Protein AF-A0A542FRB3-F1 (afdb_monomer_lite)

Secondary structure (DSSP, 8-state):
--HHHHHHHHHHHHHHTT--SS-HHHHHHHHHTSHHHHHHHHHHHHHHHHHHHHHHHHHHHHHHHHHHHHHHHHHHHHHHHHHHHHHHHHHHHHHHHHHHHHHHHT--HHHHHHHTT--SHHHHHHTSTTHHHHHHHHHHHTTTS---HHHHHHHHHHHHHHHHHHHHHT-HHHHTS-HHHHHHHHHHHHHHHHHHHHHHHHHHHHHHHH--S-SSPP---TTTS----TTTHHHHHHHHHHHHHHHHHHHHHHHHHHHHH-TT-

pLDDT: mean 80.59, std 11.78, range [43.56, 95.0]

Radius of gyration: 45.67 Å; chains: 1; bounding box: 93×35×141 Å

Foldseek 3Di:
DPPPVVVLVVVVVCQVVVVDPQHPVNVVVCVCPPPVVVVVVVVVVVVVVVVVVVVVVVVVVVVVVVVVVVVVVVVVVVVLVLLVLLLVLLLLLLVLLQQLLVQLVPDDLVLLLVLLPDDDDVSLQVSQRSRVSNVVSCVSSVVSDPDDCQSVVLSVVSSLQSVLLSVCLPPPVLVPDDPVSSSVLSSQLSCVPSVLSSVQSNVLSVQSNVRSSDDDRDHDPPVSDPPDDSVCSNVVSVVSSVVSVVVVVVVVVVVVVVCVVCVPD

Structure (mmCIF, N/CA/C/O backbone):
data_AF-A0A542FRB3-F1
#
_entry.id   AF-A0A542FRB3-F1
#
loop_
_atom_site.group_PDB
_atom_site.id
_atom_site.type_symbol
_atom_site.label_atom_id
_atom_site.label_alt_id
_atom_site.label_comp_id
_atom_site.label_asym_id
_atom_site.label_entity_id
_atom_site.label_seq_id
_atom_site.pdbx_PDB_ins_code
_atom_site.Cartn_x
_atom_site.Cartn_y
_atom_site.Cartn_z
_atom_site.occupancy
_atom_site.B_iso_or_equiv
_atom_site.auth_seq_id
_atom_site.auth_comp_id
_atom_site.auth_asym_id
_atom_site.auth_atom_id
_atom_site.pdbx_PDB_model_num
ATOM 1 N N . MET A 1 1 ? -65.951 0.434 59.935 1.00 43.56 1 MET A N 1
ATOM 2 C CA . MET A 1 1 ? -64.590 0.698 60.467 1.00 43.56 1 MET A CA 1
ATOM 3 C C . MET A 1 1 ? -64.540 1.802 61.538 1.00 43.56 1 MET A C 1
ATOM 5 O O . MET A 1 1 ? -63.457 2.126 61.999 1.00 43.56 1 MET A O 1
ATOM 9 N N . THR A 1 2 ? -65.677 2.333 62.007 1.00 47.94 2 THR A N 1
ATOM 10 C CA . THR A 1 2 ? -65.749 3.427 62.998 1.00 47.94 2 THR A CA 1
ATOM 11 C C . THR A 1 2 ? -65.923 2.974 64.455 1.00 47.94 2 THR A C 1
ATOM 13 O O . THR A 1 2 ? -65.640 3.758 65.349 1.00 47.94 2 THR A O 1
ATOM 16 N N . SER A 1 3 ? -66.319 1.721 64.732 1.00 52.81 3 SER A N 1
ATOM 17 C CA . SER A 1 3 ? -66.671 1.301 66.106 1.00 52.81 3 SER A CA 1
ATOM 18 C C . SER A 1 3 ? -65.491 0.904 67.008 1.00 52.81 3 SER A C 1
ATOM 20 O O . SER A 1 3 ? -65.669 0.752 68.215 1.00 52.81 3 SER A O 1
ATOM 22 N N . ARG A 1 4 ? -64.282 0.729 66.456 1.00 50.41 4 ARG A N 1
ATOM 23 C CA . ARG A 1 4 ? -63.099 0.292 67.228 1.00 50.41 4 ARG A CA 1
ATOM 24 C C . ARG A 1 4 ? -62.341 1.452 67.876 1.00 50.41 4 ARG A C 1
ATOM 26 O O . ARG A 1 4 ? -61.842 1.309 68.984 1.00 50.41 4 ARG A O 1
ATOM 33 N N . TRP A 1 5 ? -62.348 2.622 67.237 1.00 46.50 5 TRP A N 1
ATOM 34 C CA . TRP A 1 5 ? -61.781 3.848 67.803 1.00 46.50 5 TRP A CA 1
ATOM 35 C C . TRP A 1 5 ? -62.610 4.374 68.979 1.00 46.50 5 TRP A C 1
ATOM 37 O O . TRP A 1 5 ? -62.047 4.863 69.951 1.00 46.50 5 TRP A O 1
ATOM 47 N N . THR A 1 6 ? -63.932 4.195 68.949 1.00 53.16 6 THR A N 1
ATOM 48 C CA . THR A 1 6 ? -64.829 4.598 70.042 1.00 53.16 6 THR A CA 1
ATOM 49 C C . THR A 1 6 ? -64.578 3.846 71.348 1.00 53.16 6 THR A C 1
ATOM 51 O O . THR A 1 6 ? -64.714 4.452 72.402 1.00 53.16 6 THR A O 1
ATOM 54 N N . CYS A 1 7 ? -64.162 2.574 71.298 1.00 51.22 7 CYS A N 1
ATOM 55 C CA . CYS A 1 7 ? -63.894 1.792 72.510 1.00 51.22 7 CYS A CA 1
ATOM 56 C C . CYS A 1 7 ? -62.574 2.224 73.176 1.00 51.22 7 CYS A C 1
ATOM 58 O O . CYS A 1 7 ? -62.538 2.492 74.369 1.00 51.22 7 CYS A O 1
ATOM 60 N N . ALA A 1 8 ? -61.505 2.411 72.390 1.00 51.59 8 ALA A N 1
ATOM 61 C CA . ALA A 1 8 ? -60.226 2.902 72.912 1.00 51.59 8 ALA A CA 1
ATOM 62 C C . ALA A 1 8 ? -60.328 4.339 73.465 1.00 51.59 8 ALA A C 1
ATOM 64 O O . ALA A 1 8 ? -59.748 4.644 74.506 1.00 51.59 8 ALA A O 1
ATOM 65 N N . PHE A 1 9 ? -61.110 5.215 72.819 1.00 54.72 9 PHE A N 1
ATOM 66 C CA . PHE A 1 9 ? -61.355 6.569 73.326 1.00 54.72 9 PHE A CA 1
ATOM 67 C C . PHE A 1 9 ? -62.246 6.592 74.575 1.00 54.72 9 PHE A C 1
ATOM 69 O O . PHE A 1 9 ? -62.003 7.426 75.443 1.00 54.72 9 PHE A O 1
ATOM 76 N N . SER A 1 10 ? -63.226 5.687 74.719 1.00 58.50 10 SER A N 1
ATOM 77 C CA . SER A 1 10 ? -64.042 5.630 75.941 1.00 58.50 10 SER A CA 1
ATOM 78 C C . SER A 1 10 ? -63.240 5.163 77.152 1.00 58.50 10 SER A C 1
ATOM 80 O O . SER A 1 10 ? -63.426 5.699 78.238 1.00 58.50 10 SER A O 1
ATOM 82 N N . THR A 1 11 ? -62.309 4.222 76.975 1.00 54.81 11 THR A N 1
ATOM 83 C CA . THR A 1 11 ? -61.460 3.738 78.074 1.00 54.81 11 THR A CA 1
ATOM 84 C C . THR A 1 11 ? -60.433 4.791 78.498 1.00 54.81 11 THR A C 1
ATOM 86 O O . THR A 1 11 ? -60.233 5.005 79.686 1.00 54.81 11 THR A O 1
ATOM 89 N N . VAL A 1 12 ? -59.838 5.530 77.552 1.00 54.25 12 VAL A N 1
ATOM 90 C CA . VAL A 1 12 ? -58.943 6.659 77.875 1.00 54.25 12 VAL A CA 1
ATOM 91 C C . VAL A 1 12 ? -59.713 7.818 78.526 1.00 54.25 12 VAL A C 1
ATOM 93 O O . VAL A 1 12 ? -59.219 8.413 79.482 1.00 54.25 12 VAL A O 1
ATOM 96 N N . ALA A 1 13 ? -60.936 8.112 78.070 1.00 57.19 13 ALA A N 1
ATOM 97 C CA . ALA A 1 13 ? -61.790 9.132 78.680 1.00 57.19 13 ALA A CA 1
ATOM 98 C C . ALA A 1 13 ? -62.220 8.768 80.115 1.00 57.19 13 ALA A C 1
ATOM 100 O O . ALA A 1 13 ? -62.195 9.644 80.975 1.00 57.19 13 ALA A O 1
ATOM 101 N N . ALA A 1 14 ? -62.532 7.493 80.385 1.00 53.59 14 ALA A N 1
ATOM 102 C CA . ALA A 1 14 ? -62.897 6.987 81.715 1.00 53.59 14 ALA A CA 1
ATOM 103 C C . ALA A 1 14 ? -61.725 6.997 82.721 1.00 53.59 14 ALA A C 1
ATOM 105 O O . ALA A 1 14 ? -61.914 7.185 83.923 1.00 53.59 14 ALA A O 1
ATOM 106 N N . VAL A 1 15 ? -60.489 6.837 82.235 1.00 51.88 15 VAL A N 1
ATOM 107 C CA . VAL A 1 15 ? -59.288 6.932 83.080 1.00 51.88 15 VAL A CA 1
ATOM 108 C C . VAL A 1 15 ? -58.923 8.392 83.383 1.00 51.88 15 VAL A C 1
ATOM 110 O O . VAL A 1 15 ? -58.488 8.698 84.491 1.00 51.88 15 VAL A O 1
ATOM 113 N N . ILE A 1 16 ? -59.138 9.318 82.439 1.00 56.47 16 ILE A N 1
ATOM 114 C CA . ILE A 1 16 ? -58.922 10.762 82.655 1.00 56.47 16 ILE A CA 1
ATOM 115 C C . ILE A 1 16 ? -60.010 11.364 83.566 1.00 56.47 16 ILE A C 1
ATOM 117 O O . ILE A 1 16 ? -59.714 12.289 84.323 1.00 56.47 16 ILE A O 1
ATOM 121 N N . SER A 1 17 ? -61.243 10.836 83.542 1.00 59.34 17 SER A N 1
ATOM 122 C CA . SER A 1 17 ? -62.341 11.257 84.431 1.00 59.34 17 SER A CA 1
ATOM 123 C C . SER A 1 17 ? -62.220 10.737 85.872 1.00 59.34 17 SER A C 1
ATOM 125 O O . SER A 1 17 ? -62.965 11.194 86.737 1.00 59.34 17 SER A O 1
ATOM 127 N N . GLY A 1 18 ? -61.274 9.831 86.158 1.00 54.25 18 GLY A N 1
ATOM 128 C CA . GLY A 1 18 ? -61.023 9.303 87.505 1.00 54.25 18 GLY A CA 1
ATOM 129 C C . GLY A 1 18 ? -62.052 8.278 87.998 1.00 54.25 18 GLY A C 1
ATOM 130 O O . GLY A 1 18 ? -62.086 7.984 89.191 1.00 54.25 18 GLY A O 1
ATOM 131 N N . GLU A 1 19 ? -62.882 7.723 87.110 1.00 57.28 19 GLU A N 1
ATOM 132 C CA . GLU A 1 19 ? -63.933 6.749 87.459 1.00 57.28 19 GLU A CA 1
ATOM 133 C C . GLU A 1 19 ? -63.404 5.321 87.674 1.00 57.28 19 GLU A C 1
ATOM 135 O O . GLU A 1 19 ? -64.118 4.460 88.188 1.00 57.28 19 GLU A O 1
ATOM 140 N N . THR A 1 20 ? -62.138 5.061 87.341 1.00 55.00 20 THR A N 1
ATOM 141 C CA . THR A 1 20 ? -61.480 3.761 87.534 1.00 55.00 20 THR A CA 1
ATOM 142 C C . THR A 1 20 ? -60.098 3.931 88.160 1.00 55.00 20 THR A C 1
ATOM 144 O O . THR A 1 20 ? -59.331 4.792 87.740 1.00 55.00 20 THR A O 1
ATOM 147 N N . SER A 1 21 ? -59.734 3.070 89.118 1.00 55.22 21 SER A N 1
ATOM 148 C CA . SER A 1 21 ? -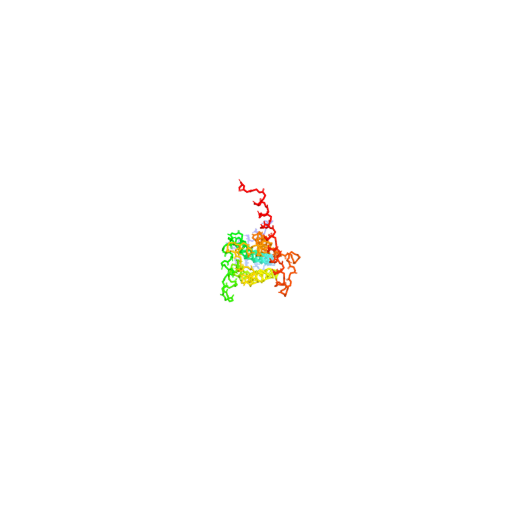58.403 3.056 89.757 1.00 55.22 21 SER A CA 1
ATOM 149 C C . SER A 1 21 ? -57.289 2.476 88.876 1.00 55.22 21 SER A C 1
ATOM 151 O O . SER A 1 21 ? -56.148 2.376 89.320 1.00 55.22 21 SER A O 1
ATOM 153 N N . GLN A 1 22 ? -57.627 2.039 87.663 1.00 57.19 22 GLN A N 1
ATOM 154 C CA . GLN A 1 22 ? -56.706 1.415 86.724 1.00 57.19 22 GLN A CA 1
ATOM 155 C C . GLN A 1 22 ? -55.930 2.515 85.997 1.00 57.19 22 GLN A C 1
ATOM 157 O O . GLN A 1 22 ? -56.517 3.428 85.410 1.00 57.19 22 GLN A O 1
ATOM 162 N N . SER A 1 23 ? -54.602 2.474 86.079 1.00 68.94 23 SER A N 1
ATOM 163 C CA . SER A 1 23 ? -53.772 3.515 85.474 1.00 68.94 23 SER A CA 1
ATOM 164 C C . SER A 1 23 ? -53.889 3.463 83.945 1.00 68.94 23 SER A C 1
ATOM 166 O O . SER A 1 23 ? -54.018 2.392 83.354 1.00 68.94 23 SER A O 1
ATOM 168 N N . TRP A 1 24 ? -53.814 4.607 83.259 1.00 57.72 24 TRP A N 1
ATOM 169 C CA . TRP A 1 24 ? -53.891 4.639 81.787 1.00 57.72 24 TRP A CA 1
ATOM 170 C C . TRP A 1 24 ? -52.778 3.804 81.137 1.00 57.72 24 TRP A C 1
ATOM 172 O O . TRP A 1 24 ? -52.949 3.310 80.029 1.00 57.72 24 TRP A O 1
ATOM 182 N N . LEU A 1 25 ? -51.663 3.605 81.849 1.00 59.84 25 LEU A N 1
ATOM 183 C CA . LEU A 1 25 ? -50.581 2.702 81.469 1.00 59.84 25 LEU A CA 1
ATOM 184 C C . LEU A 1 25 ? -51.007 1.227 81.498 1.00 59.84 25 LEU A C 1
ATOM 186 O O . LEU A 1 25 ? -50.625 0.492 80.596 1.00 59.84 25 LEU A O 1
ATOM 190 N N . GLU A 1 26 ? -51.815 0.796 82.470 1.00 65.00 26 GLU A N 1
ATOM 191 C CA . GLU A 1 26 ? -52.354 -0.573 82.534 1.00 65.00 26 GLU A CA 1
ATOM 192 C C . GLU A 1 26 ? -53.386 -0.829 81.433 1.00 65.00 26 GLU A C 1
ATOM 194 O O . GLU A 1 26 ? -53.308 -1.856 80.766 1.00 65.00 26 GLU A O 1
ATOM 199 N N . ALA A 1 27 ? -54.289 0.121 81.166 1.00 62.44 27 ALA A N 1
ATOM 200 C CA . ALA A 1 27 ? -55.269 -0.004 80.081 1.00 62.44 27 ALA A CA 1
ATOM 201 C C . ALA A 1 27 ? -54.601 -0.015 78.689 1.00 62.44 27 ALA A C 1
ATOM 203 O O . ALA A 1 27 ? -55.013 -0.743 77.783 1.00 62.44 27 ALA A O 1
ATOM 204 N N . LEU A 1 28 ? -53.534 0.773 78.515 1.00 58.69 28 LEU A N 1
ATOM 205 C CA . LEU A 1 28 ? -52.744 0.801 77.283 1.00 58.69 28 LEU A CA 1
ATOM 206 C C . LEU A 1 28 ? -51.880 -0.465 77.153 1.00 58.69 28 LEU A C 1
ATOM 208 O O . LEU A 1 28 ? -51.751 -0.996 76.051 1.00 58.69 28 LEU A O 1
ATOM 212 N N . ALA A 1 29 ? -51.365 -1.004 78.263 1.00 60.69 29 ALA A N 1
ATOM 213 C CA . ALA A 1 29 ? -50.671 -2.289 78.295 1.00 60.69 29 ALA A CA 1
ATOM 214 C C . ALA A 1 29 ? -51.604 -3.469 77.966 1.00 60.69 29 ALA A C 1
ATOM 216 O O . ALA A 1 29 ? -51.232 -4.301 77.142 1.00 60.69 29 ALA A O 1
ATOM 217 N N . GLU A 1 30 ? -52.822 -3.525 78.519 1.00 64.19 30 GLU A N 1
ATOM 218 C CA . GLU A 1 30 ? -53.835 -4.544 78.185 1.00 64.19 30 GLU A CA 1
ATOM 219 C C . GLU A 1 30 ? -54.231 -4.493 76.707 1.00 64.19 30 GLU A C 1
ATOM 221 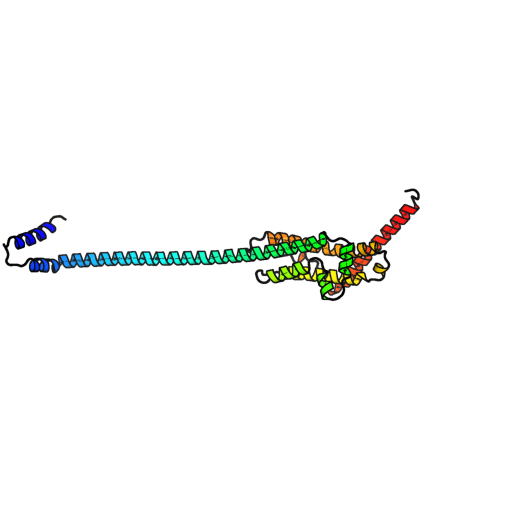O O . GLU A 1 30 ? -54.356 -5.530 76.055 1.00 64.19 30 GLU A O 1
ATOM 226 N N . TYR A 1 31 ? -54.373 -3.291 76.146 1.00 59.00 31 TYR A N 1
ATOM 227 C CA . TYR A 1 31 ? -54.697 -3.129 74.733 1.00 59.00 31 TYR A CA 1
ATOM 228 C C . TYR A 1 31 ? -53.542 -3.564 73.820 1.00 59.00 31 TYR A C 1
ATOM 230 O O . TYR A 1 31 ? -53.772 -4.282 72.846 1.00 59.00 31 TYR A O 1
ATOM 238 N N . VAL A 1 32 ? -52.297 -3.192 74.142 1.00 60.12 32 VAL A N 1
ATOM 239 C CA . VAL A 1 32 ? -51.096 -3.589 73.379 1.00 60.12 32 VAL A CA 1
ATOM 240 C C . VAL A 1 32 ? -50.821 -5.095 73.482 1.00 60.12 32 VAL A C 1
ATOM 242 O O . VAL A 1 32 ? -50.354 -5.692 72.513 1.00 60.12 32 VAL A O 1
ATOM 245 N N . LEU A 1 33 ? -51.149 -5.721 74.615 1.00 66.25 33 LEU A N 1
ATOM 246 C CA . LEU A 1 33 ? -51.018 -7.166 74.840 1.00 66.25 33 LEU A CA 1
ATOM 247 C C . LEU A 1 33 ? -52.250 -7.969 74.392 1.00 66.25 33 LEU A C 1
ATOM 249 O O . LEU A 1 33 ? -52.252 -9.198 74.492 1.00 66.25 33 LEU A O 1
ATOM 253 N N . SER A 1 34 ? -53.291 -7.307 73.879 1.00 72.69 34 SER A N 1
ATOM 254 C CA . SER A 1 34 ? -54.491 -7.994 73.412 1.00 72.69 34 SER A CA 1
ATOM 255 C C . SER A 1 34 ? -54.190 -8.857 72.173 1.00 72.69 34 SER A C 1
ATOM 257 O O . SER A 1 34 ? -53.431 -8.439 71.289 1.00 72.69 34 SER A O 1
ATOM 259 N N . PRO A 1 35 ? -54.809 -10.046 72.041 1.00 70.00 35 PRO A N 1
ATOM 260 C CA . PRO A 1 35 ? -54.577 -10.940 70.903 1.00 70.00 35 PRO A CA 1
ATOM 261 C C . PRO A 1 35 ? -54.855 -10.274 69.547 1.00 70.00 35 PRO A C 1
ATOM 263 O O . PRO A 1 35 ? -54.191 -10.566 68.553 1.00 70.00 35 PRO A O 1
ATOM 266 N N . GLU A 1 36 ? -55.817 -9.349 69.507 1.00 74.69 36 GLU A N 1
ATOM 267 C CA . GLU A 1 36 ? -56.199 -8.616 68.299 1.00 74.69 36 GLU A CA 1
ATOM 268 C C . GLU A 1 36 ? -55.160 -7.560 67.898 1.00 74.69 36 GLU A C 1
ATOM 270 O O . GLU A 1 36 ? -54.835 -7.444 66.713 1.00 74.69 36 GLU A O 1
ATOM 275 N N . ALA A 1 37 ? -54.605 -6.816 68.863 1.00 66.25 37 ALA A N 1
ATOM 276 C CA . ALA A 1 37 ? -53.549 -5.838 68.603 1.00 66.25 37 ALA A CA 1
ATOM 277 C C . ALA A 1 37 ? -52.243 -6.523 68.182 1.00 66.25 37 ALA A C 1
ATOM 279 O O . ALA A 1 37 ? -51.615 -6.096 67.212 1.00 66.25 37 ALA A O 1
ATOM 280 N N . ILE A 1 38 ? -51.881 -7.632 68.839 1.00 74.38 38 ILE A N 1
ATOM 281 C CA . ILE A 1 38 ? -50.731 -8.466 68.461 1.00 74.38 38 ILE A CA 1
ATOM 282 C C . ILE A 1 38 ? -50.924 -9.033 67.047 1.00 74.38 38 ILE A C 1
ATOM 284 O O . ILE A 1 38 ? -50.002 -8.977 66.234 1.00 74.38 38 ILE A O 1
ATOM 288 N N . GLY A 1 39 ? -52.127 -9.517 66.717 1.00 75.94 39 GLY A N 1
ATOM 289 C CA . GLY A 1 39 ? -52.460 -10.013 65.381 1.00 75.94 39 GLY A CA 1
ATOM 290 C C . GLY A 1 39 ? -52.348 -8.938 64.296 1.00 75.94 39 GLY A C 1
ATOM 291 O O . GLY A 1 39 ? -51.734 -9.176 63.257 1.00 75.94 39 GLY A O 1
ATOM 292 N N . ALA A 1 40 ? -52.872 -7.734 64.541 1.00 72.44 40 ALA A N 1
ATOM 293 C CA . ALA A 1 40 ? -52.764 -6.610 63.607 1.00 72.44 40 ALA A CA 1
ATOM 294 C C . ALA A 1 40 ? -51.310 -6.140 63.421 1.00 72.44 40 ALA A C 1
ATOM 296 O O . ALA A 1 40 ? -50.895 -5.825 62.303 1.00 72.44 40 ALA A O 1
ATOM 297 N N . LEU A 1 41 ? -50.519 -6.127 64.496 1.00 74.94 41 LEU A N 1
ATOM 298 C CA . LEU A 1 41 ? -49.104 -5.765 64.453 1.00 74.94 41 LEU A CA 1
ATOM 299 C C . LEU A 1 41 ? -48.288 -6.811 63.681 1.00 74.94 41 LEU A C 1
ATOM 301 O O . LEU A 1 41 ? -47.508 -6.448 62.803 1.00 74.94 41 LEU A O 1
ATOM 305 N N . ALA A 1 42 ? -48.535 -8.101 63.923 1.00 76.75 42 ALA A N 1
ATOM 306 C CA . ALA A 1 42 ? -47.911 -9.195 63.185 1.00 76.75 42 ALA A CA 1
ATOM 307 C C . ALA A 1 42 ? -48.216 -9.120 61.681 1.00 76.75 42 ALA A C 1
ATOM 309 O O . ALA A 1 42 ? -47.310 -9.292 60.863 1.00 76.75 42 ALA A O 1
ATOM 310 N N . LEU A 1 43 ? -49.465 -8.808 61.318 1.00 82.81 43 LEU A N 1
ATOM 311 C CA . LEU A 1 43 ? -49.923 -8.703 59.930 1.00 82.81 43 LEU A CA 1
ATOM 312 C C . LEU A 1 43 ? -49.312 -7.488 59.215 1.00 82.81 43 LEU A C 1
ATOM 314 O O . LEU A 1 43 ? -48.844 -7.605 58.085 1.00 82.81 43 LEU A O 1
ATOM 318 N N . ASN A 1 44 ? -49.220 -6.341 59.894 1.00 78.50 44 ASN A N 1
ATOM 319 C CA . ASN A 1 44 ? -48.544 -5.155 59.360 1.00 78.50 44 ASN A CA 1
ATOM 320 C C . ASN A 1 44 ? -47.036 -5.380 59.181 1.00 78.50 44 ASN A C 1
ATOM 322 O O . ASN A 1 44 ? -46.475 -4.966 58.168 1.00 78.50 44 ASN A O 1
ATOM 326 N N . VAL A 1 45 ? -46.380 -6.072 60.118 1.00 82.81 45 VAL A N 1
ATOM 327 C CA . VAL A 1 45 ? -44.952 -6.413 60.011 1.00 82.81 45 VAL A CA 1
ATOM 328 C C . VAL A 1 45 ? -44.704 -7.396 58.865 1.00 82.81 45 VAL A C 1
ATOM 330 O O . VAL A 1 45 ? -43.761 -7.207 58.098 1.00 82.81 45 VAL A O 1
ATOM 333 N N . THR A 1 46 ? -45.561 -8.406 58.683 1.00 86.44 46 THR A N 1
ATOM 334 C CA . THR A 1 46 ? -45.440 -9.328 57.538 1.00 86.44 46 THR A CA 1
ATOM 335 C C . THR A 1 46 ? -45.723 -8.632 56.211 1.00 86.44 46 THR A C 1
ATOM 337 O O . THR A 1 46 ? -44.971 -8.834 55.260 1.00 86.44 46 THR A O 1
ATOM 340 N N . ALA A 1 47 ? -46.744 -7.775 56.137 1.00 82.00 47 ALA A N 1
ATOM 341 C CA . ALA A 1 47 ? -47.040 -6.991 54.939 1.00 82.00 47 ALA A CA 1
ATOM 342 C C . ALA A 1 47 ? -45.888 -6.035 54.581 1.00 82.00 47 ALA A C 1
ATOM 344 O O . ALA A 1 47 ? -45.469 -5.985 53.424 1.00 82.00 47 ALA A O 1
ATOM 345 N N . ALA A 1 48 ? -45.318 -5.340 55.571 1.00 84.50 48 ALA A N 1
ATOM 346 C CA . ALA A 1 48 ? -44.143 -4.490 55.386 1.00 84.50 48 ALA A CA 1
ATOM 347 C C . ALA A 1 48 ? -42.913 -5.303 54.947 1.00 84.50 48 ALA A C 1
ATOM 349 O O . ALA A 1 48 ? -42.196 -4.889 54.037 1.00 84.50 48 ALA A O 1
ATOM 350 N N . GLY A 1 49 ? -42.698 -6.486 55.533 1.00 85.62 49 GLY A N 1
ATOM 351 C CA . GLY A 1 49 ? -41.625 -7.404 55.148 1.00 85.62 49 GLY A CA 1
ATOM 352 C C . GLY A 1 49 ? -41.759 -7.915 53.711 1.00 85.62 49 GLY A C 1
ATOM 353 O O . GLY A 1 49 ? -40.778 -7.923 52.971 1.00 85.62 49 GLY A O 1
ATOM 354 N N . LEU A 1 50 ? -42.972 -8.279 53.280 1.00 90.75 50 LEU A N 1
ATOM 355 C CA . LEU A 1 50 ? -43.256 -8.698 51.903 1.00 90.75 50 LEU A CA 1
ATOM 356 C C . LEU A 1 50 ? -43.090 -7.546 50.907 1.00 90.75 50 LEU A C 1
ATOM 358 O O . LEU A 1 50 ? -42.493 -7.740 49.849 1.00 90.75 50 LEU A O 1
ATOM 362 N N . ALA A 1 51 ? -43.560 -6.345 51.252 1.00 87.06 51 ALA A N 1
ATOM 363 C CA . ALA A 1 51 ? -43.366 -5.153 50.433 1.00 87.06 51 ALA A CA 1
ATOM 364 C C . ALA A 1 51 ? -41.874 -4.817 50.282 1.00 87.06 51 ALA A C 1
ATOM 366 O O . ALA A 1 51 ? -41.407 -4.562 49.172 1.00 87.06 51 ALA A O 1
ATOM 367 N N . PHE A 1 52 ? -41.105 -4.896 51.373 1.00 89.81 52 PHE A N 1
ATOM 368 C CA . PHE A 1 52 ? -39.660 -4.688 51.346 1.00 89.81 52 PHE A CA 1
ATOM 369 C C . PHE A 1 52 ? -38.942 -5.764 50.528 1.00 89.81 52 PHE A C 1
ATOM 371 O O . PHE A 1 52 ? -38.091 -5.437 49.706 1.00 89.81 52 PHE A O 1
ATOM 378 N N . ALA A 1 53 ? -39.307 -7.040 50.684 1.00 87.75 53 ALA A N 1
ATOM 379 C CA . ALA A 1 53 ? -38.742 -8.132 49.894 1.00 87.75 53 ALA A CA 1
ATOM 380 C C . ALA A 1 53 ? -39.049 -7.975 48.393 1.00 87.75 53 ALA A C 1
ATOM 382 O O . ALA A 1 53 ? -38.165 -8.187 47.561 1.00 87.75 53 ALA A O 1
ATOM 383 N N . GLY A 1 54 ? -40.269 -7.552 48.046 1.00 89.44 54 GLY A N 1
ATOM 384 C CA . GLY A 1 54 ? -40.671 -7.242 46.674 1.00 89.44 54 GLY A CA 1
ATOM 385 C C . GLY A 1 54 ? -39.888 -6.066 46.087 1.00 89.44 54 GLY A C 1
ATOM 386 O O . GLY A 1 54 ? -39.334 -6.180 44.993 1.00 89.44 54 GLY A O 1
ATOM 387 N N . ALA A 1 55 ? -39.766 -4.966 46.836 1.00 86.44 55 ALA A N 1
ATOM 388 C CA . ALA A 1 55 ? -38.972 -3.803 46.440 1.00 86.44 55 ALA A CA 1
ATOM 389 C C . ALA A 1 55 ? -37.485 -4.161 46.275 1.00 86.44 55 ALA A C 1
ATOM 391 O O . ALA A 1 55 ? -36.871 -3.830 45.262 1.00 86.44 55 ALA A O 1
ATOM 392 N N . TRP A 1 56 ? -36.920 -4.912 47.222 1.00 90.06 56 TRP A N 1
ATOM 393 C CA . TRP A 1 56 ? -35.549 -5.410 47.161 1.00 90.06 56 TRP A CA 1
ATOM 394 C C . TRP A 1 56 ? -35.313 -6.287 45.929 1.00 90.06 56 TRP A C 1
ATOM 396 O O . TRP A 1 56 ? -34.310 -6.125 45.233 1.00 90.06 56 TRP A O 1
ATOM 406 N N . TRP A 1 57 ? -36.241 -7.197 45.623 1.00 93.00 57 TRP A N 1
ATOM 407 C CA . TRP A 1 57 ? -36.156 -8.052 44.442 1.00 93.00 57 TRP A CA 1
ATOM 408 C C . TRP A 1 57 ? -36.201 -7.247 43.138 1.00 93.00 57 TRP A C 1
ATOM 410 O O . TRP A 1 57 ? -35.381 -7.495 42.250 1.00 93.00 57 TRP A O 1
ATOM 420 N N . LEU A 1 58 ? -37.090 -6.251 43.040 1.00 90.31 58 LEU A N 1
ATOM 421 C CA . LEU A 1 58 ? -37.173 -5.347 41.888 1.00 90.31 58 LEU A CA 1
ATOM 422 C C . LEU A 1 58 ? -35.875 -4.558 41.695 1.00 90.31 58 LEU A C 1
ATOM 424 O O . LEU A 1 58 ? -35.331 -4.556 40.592 1.00 90.31 58 LEU A O 1
ATOM 428 N N . VAL A 1 59 ? -35.324 -3.975 42.765 1.00 90.12 59 VAL A N 1
ATOM 429 C CA . VAL A 1 59 ? -34.034 -3.264 42.724 1.00 90.12 59 VAL A CA 1
ATOM 430 C C . VAL A 1 59 ? -32.918 -4.198 42.258 1.00 90.12 59 VAL A C 1
ATOM 432 O O . VAL A 1 59 ? -32.136 -3.848 41.376 1.00 90.12 59 VAL A O 1
ATOM 435 N N . ARG A 1 60 ? -32.861 -5.429 42.783 1.00 89.75 60 ARG A N 1
ATOM 436 C CA . ARG A 1 60 ? -31.858 -6.418 42.361 1.00 89.75 60 ARG A CA 1
ATOM 437 C C . ARG A 1 60 ? -31.989 -6.792 40.886 1.00 89.75 60 ARG A C 1
ATOM 439 O O . ARG A 1 60 ? -30.973 -7.031 40.234 1.00 89.75 60 ARG A O 1
ATOM 446 N N . ARG A 1 61 ? -33.218 -6.889 40.375 1.00 92.25 61 ARG A N 1
ATOM 447 C CA . ARG A 1 61 ? -33.491 -7.193 38.967 1.00 92.25 61 ARG A CA 1
ATOM 448 C C . ARG A 1 61 ? -33.091 -6.028 38.064 1.00 92.25 61 ARG A C 1
ATOM 450 O O . ARG A 1 61 ? -32.415 -6.276 37.070 1.00 92.25 61 ARG A O 1
ATOM 457 N N . GLN A 1 62 ? -33.431 -4.795 38.442 1.00 90.69 62 GLN A N 1
ATOM 458 C CA . GLN A 1 62 ? -33.049 -3.594 37.699 1.00 90.69 62 GLN A CA 1
ATOM 459 C C . GLN A 1 62 ? -31.526 -3.447 37.633 1.00 90.69 62 GLN A C 1
ATOM 461 O O . GLN A 1 62 ? -30.969 -3.336 36.551 1.00 90.69 62 GLN A O 1
ATOM 466 N N . LEU A 1 63 ? -30.832 -3.610 38.765 1.00 90.31 63 LEU A N 1
ATOM 467 C CA . LEU A 1 63 ? -29.367 -3.551 38.814 1.00 90.31 63 LEU A CA 1
ATOM 468 C C . LEU A 1 63 ? -28.681 -4.608 37.935 1.00 90.31 63 LEU A C 1
ATOM 470 O O . LEU A 1 63 ? -27.586 -4.366 37.431 1.00 90.31 63 LEU A O 1
ATOM 474 N N . ARG A 1 64 ? -29.281 -5.795 37.768 1.00 92.12 64 ARG A N 1
ATOM 475 C CA . ARG A 1 64 ? -28.767 -6.810 36.831 1.00 92.12 64 ARG A CA 1
ATOM 476 C C . ARG A 1 64 ? -28.981 -6.386 35.384 1.00 92.12 64 ARG A C 1
ATOM 478 O O . ARG A 1 64 ? -28.032 -6.442 34.615 1.00 92.12 64 ARG A O 1
ATOM 485 N N . HIS A 1 65 ? -30.189 -5.936 35.054 1.00 92.62 65 HIS A N 1
ATOM 486 C CA . HIS A 1 65 ? -30.523 -5.462 33.714 1.00 92.62 65 HIS A CA 1
ATOM 487 C C . HIS A 1 65 ? -29.616 -4.302 33.281 1.00 92.62 65 HIS A C 1
ATOM 489 O O . HIS A 1 65 ? -29.024 -4.361 32.208 1.00 92.62 65 HIS A O 1
ATOM 495 N N . ASP A 1 66 ? -29.408 -3.320 34.160 1.00 89.38 66 ASP A N 1
ATOM 496 C CA . ASP A 1 66 ? -28.520 -2.186 33.902 1.00 89.38 66 ASP A CA 1
ATOM 497 C C . ASP A 1 66 ? -27.063 -2.650 33.722 1.00 89.38 66 ASP A C 1
ATOM 499 O O . ASP A 1 66 ? -26.356 -2.162 32.843 1.00 89.38 66 ASP A O 1
ATOM 503 N N . ARG A 1 67 ? -26.601 -3.637 34.507 1.00 87.69 67 ARG A N 1
ATOM 504 C CA . ARG A 1 67 ? -25.260 -4.228 34.341 1.00 87.69 67 ARG A CA 1
ATOM 505 C C . ARG A 1 67 ? -25.074 -4.911 32.995 1.00 87.69 67 ARG A C 1
ATOM 507 O O . ARG A 1 67 ? -23.981 -4.826 32.438 1.00 87.69 67 ARG A O 1
ATOM 514 N N . ASP A 1 68 ? -26.082 -5.631 32.524 1.00 90.69 68 ASP A N 1
ATOM 515 C CA . ASP A 1 68 ? -25.999 -6.354 31.259 1.00 90.69 68 ASP A CA 1
ATOM 516 C C . ASP A 1 68 ? -26.060 -5.375 30.076 1.00 90.69 68 ASP A C 1
ATOM 518 O O . ASP A 1 68 ? -25.196 -5.449 29.204 1.00 90.69 68 ASP A O 1
ATOM 522 N N . LEU A 1 69 ? -26.913 -4.343 30.140 1.00 90.50 69 LEU A N 1
ATOM 523 C CA . LEU A 1 69 ? -26.905 -3.223 29.187 1.00 90.50 69 LEU A CA 1
ATOM 524 C C . LEU A 1 69 ? -25.547 -2.507 29.135 1.00 90.50 69 LEU A C 1
ATOM 526 O O . LEU A 1 69 ? -25.019 -2.246 28.056 1.00 90.50 69 LEU A O 1
ATOM 530 N N . PHE A 1 70 ? -24.937 -2.217 30.289 1.00 87.75 70 PHE A N 1
ATOM 531 C CA . PHE A 1 70 ? -23.607 -1.600 30.333 1.00 87.75 70 PHE A CA 1
ATOM 532 C C . PHE A 1 70 ? -22.527 -2.485 29.703 1.00 87.75 70 PHE A C 1
ATOM 534 O O . PHE A 1 70 ? -21.602 -1.975 29.070 1.00 87.75 70 PHE A O 1
ATOM 541 N N . ARG A 1 71 ? -22.612 -3.810 29.877 1.00 89.44 71 ARG A N 1
ATOM 542 C CA . ARG A 1 71 ? -21.668 -4.753 29.260 1.00 89.44 71 ARG A CA 1
ATOM 543 C C . ARG A 1 71 ? -21.810 -4.766 27.746 1.00 89.44 71 ARG A C 1
ATOM 545 O O . ARG A 1 71 ? -20.787 -4.676 27.077 1.00 89.44 71 ARG A O 1
ATOM 552 N N . GLU A 1 72 ? -23.038 -4.822 27.240 1.00 88.75 72 GLU A N 1
ATOM 553 C CA . GLU A 1 72 ? -23.334 -4.778 25.804 1.00 88.75 72 GLU A CA 1
ATOM 554 C C . GLU A 1 72 ? -22.861 -3.464 25.168 1.00 88.75 72 GLU A C 1
ATOM 556 O O . GLU A 1 72 ? -22.222 -3.465 24.117 1.00 88.75 72 GLU A O 1
ATOM 561 N N . GLN A 1 73 ? -23.080 -2.332 25.843 1.00 86.75 73 GLN A N 1
ATOM 562 C CA . GLN A 1 73 ? -22.577 -1.036 25.382 1.00 86.75 73 GLN A CA 1
ATOM 563 C C . GLN A 1 73 ? -21.046 -0.977 25.381 1.00 86.75 73 GLN A C 1
ATOM 565 O O . GLN A 1 73 ? -20.449 -0.444 24.448 1.00 86.75 73 GLN A O 1
ATOM 570 N N . LEU A 1 74 ? -20.387 -1.541 26.399 1.00 88.50 74 LEU A N 1
ATOM 571 C CA . LEU A 1 74 ? -18.925 -1.600 26.452 1.00 88.50 74 LEU A CA 1
ATOM 572 C C . LEU A 1 74 ? -18.336 -2.510 25.370 1.00 88.50 74 LEU A C 1
ATOM 574 O O . LEU A 1 74 ? -17.269 -2.192 24.845 1.00 88.50 74 LEU A O 1
ATOM 578 N N . THR A 1 75 ? -18.979 -3.633 25.039 1.00 87.44 75 THR A N 1
ATOM 579 C CA . THR A 1 75 ? -18.534 -4.497 23.935 1.00 87.44 75 THR A CA 1
ATOM 580 C C . THR A 1 75 ? -18.722 -3.804 22.594 1.00 87.44 75 THR A C 1
ATOM 582 O O . THR A 1 75 ? -17.750 -3.697 21.850 1.00 87.44 75 THR A O 1
ATOM 585 N N . ALA A 1 76 ? -19.891 -3.206 22.351 1.00 82.88 76 ALA A N 1
ATOM 586 C CA . ALA A 1 76 ? -20.163 -2.456 21.127 1.00 82.88 76 ALA A CA 1
ATOM 587 C C . ALA A 1 76 ? -19.201 -1.265 20.950 1.00 82.88 76 ALA A C 1
ATOM 589 O O . ALA A 1 76 ? -18.660 -1.051 19.869 1.00 82.88 76 ALA A O 1
ATOM 590 N N . ALA A 1 77 ? -18.903 -0.525 22.024 1.00 84.69 77 ALA A N 1
ATOM 591 C CA . ALA A 1 77 ? -17.947 0.584 21.988 1.00 84.69 77 ALA A CA 1
ATOM 592 C C . ALA A 1 77 ? -16.497 0.128 21.737 1.00 84.69 77 ALA A C 1
ATOM 594 O O . ALA A 1 77 ? -15.690 0.874 21.180 1.00 84.69 77 ALA A O 1
ATOM 595 N N . ARG A 1 78 ? -16.128 -1.087 22.164 1.00 87.75 78 ARG A N 1
ATOM 596 C CA . ARG A 1 78 ? -14.811 -1.669 21.858 1.00 87.75 78 ARG A CA 1
ATOM 597 C C . ARG A 1 78 ? -14.725 -2.111 20.404 1.00 87.75 78 ARG A C 1
ATOM 599 O O . ARG A 1 78 ? -13.682 -1.910 19.790 1.00 87.75 78 ARG A O 1
ATOM 606 N N . GLU A 1 79 ? -15.788 -2.706 19.877 1.00 87.69 79 GLU A N 1
ATOM 607 C CA . GLU A 1 79 ? -15.875 -3.133 18.479 1.00 87.69 79 GLU A CA 1
ATOM 608 C C . GLU A 1 79 ? -15.834 -1.934 17.533 1.00 87.69 79 GLU A C 1
ATOM 610 O O . GLU A 1 79 ? -14.973 -1.900 16.657 1.00 87.69 79 GLU A O 1
ATOM 615 N N . SER A 1 80 ? -16.633 -0.893 17.791 1.00 87.19 80 SER A N 1
ATOM 616 C CA . SER A 1 80 ? -16.615 0.331 16.981 1.00 87.19 80 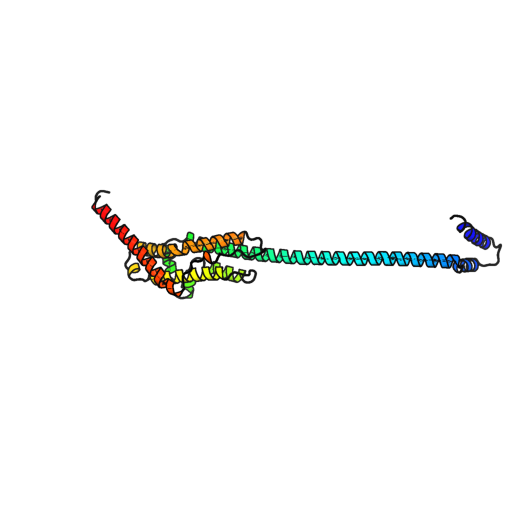SER A CA 1
ATOM 617 C C . SER A 1 80 ? -15.253 1.024 17.010 1.00 87.19 80 SER A C 1
ATOM 619 O O . SER A 1 80 ? -14.748 1.456 15.977 1.00 87.19 80 SER A O 1
ATOM 621 N N . ARG A 1 81 ? -14.587 1.065 18.172 1.00 88.31 81 ARG A N 1
ATOM 622 C CA . ARG A 1 81 ? -13.237 1.631 18.278 1.00 88.31 81 ARG A CA 1
ATOM 623 C C . ARG A 1 81 ? -12.196 0.811 17.516 1.00 88.31 81 ARG A C 1
ATOM 625 O O . ARG A 1 81 ? -11.277 1.396 16.953 1.00 88.31 81 ARG A O 1
ATOM 632 N N . ARG A 1 82 ? -12.314 -0.520 17.496 1.00 89.62 82 ARG A N 1
ATOM 633 C CA . ARG A 1 82 ? -11.435 -1.384 16.690 1.00 89.62 82 ARG A CA 1
ATOM 634 C C . ARG A 1 82 ? -11.669 -1.168 15.200 1.00 89.62 82 ARG A C 1
ATOM 636 O O . ARG A 1 82 ? -10.692 -1.015 14.477 1.00 89.62 82 ARG A O 1
ATOM 643 N N . ALA A 1 83 ? -12.925 -1.112 14.760 1.00 89.06 83 ALA A N 1
ATOM 644 C CA . ALA A 1 83 ? -13.269 -0.821 13.371 1.00 89.06 83 ALA A CA 1
ATOM 645 C C . ALA A 1 83 ? -12.711 0.545 12.939 1.00 89.06 83 ALA A C 1
ATOM 647 O O . ALA A 1 83 ? -12.041 0.631 11.919 1.00 89.06 83 ALA A O 1
ATOM 648 N N . GLU A 1 84 ? -12.853 1.584 13.770 1.00 92.12 84 GLU A N 1
ATOM 649 C CA . GLU A 1 84 ? -12.289 2.917 13.517 1.00 92.12 84 GLU A CA 1
ATOM 650 C C . GLU A 1 84 ? -10.758 2.887 13.355 1.00 92.12 84 GLU A C 1
ATOM 652 O O . GLU A 1 84 ? -10.215 3.496 12.433 1.00 92.12 84 GLU A O 1
ATOM 657 N N . ILE A 1 85 ? -10.047 2.162 14.228 1.00 91.00 85 ILE A N 1
ATOM 658 C CA . ILE A 1 85 ? -8.584 2.022 14.149 1.00 91.00 85 ILE A CA 1
ATOM 659 C C . ILE A 1 85 ? -8.181 1.298 12.860 1.00 91.00 85 ILE A C 1
ATOM 661 O O . ILE A 1 85 ? -7.321 1.795 12.128 1.00 91.00 85 ILE A O 1
ATOM 665 N N . ARG A 1 86 ? -8.839 0.176 12.542 1.00 92.94 86 ARG A N 1
ATOM 666 C CA . ARG A 1 86 ? -8.609 -0.584 11.303 1.00 92.94 86 ARG A CA 1
ATOM 667 C C . ARG A 1 86 ? -8.884 0.278 10.070 1.00 92.94 86 ARG A C 1
ATOM 669 O O . ARG A 1 86 ? -8.057 0.339 9.166 1.00 92.94 86 ARG A O 1
ATOM 676 N N . ARG A 1 87 ? -9.993 1.016 10.062 1.00 93.75 87 ARG A N 1
ATOM 677 C CA . ARG A 1 87 ? -10.372 1.956 9.000 1.00 93.75 87 ARG A CA 1
ATOM 678 C C . ARG A 1 87 ? -9.304 3.023 8.777 1.00 93.75 87 ARG A C 1
ATOM 680 O O . ARG A 1 87 ? -8.901 3.261 7.644 1.00 93.75 87 ARG A O 1
ATOM 687 N N . LEU A 1 88 ? -8.813 3.651 9.845 1.00 93.56 88 LEU A N 1
ATOM 688 C CA . LEU A 1 88 ? -7.760 4.669 9.757 1.00 93.56 88 LEU A CA 1
ATOM 689 C C . LEU A 1 88 ? -6.426 4.085 9.275 1.00 93.56 88 LEU A C 1
ATOM 691 O O . LEU A 1 88 ? -5.728 4.731 8.492 1.00 93.56 88 LEU A O 1
ATOM 695 N N . ALA A 1 89 ? -6.070 2.879 9.722 1.00 91.56 89 ALA A N 1
ATOM 696 C CA . ALA A 1 89 ? -4.883 2.176 9.242 1.00 91.56 89 ALA A CA 1
ATOM 697 C C . ALA A 1 89 ? -4.995 1.861 7.742 1.00 91.56 89 ALA A C 1
ATOM 699 O O . ALA A 1 89 ? -4.069 2.156 6.985 1.00 91.56 89 ALA A O 1
ATOM 700 N N . ALA A 1 90 ? -6.148 1.356 7.297 1.00 93.00 90 ALA A N 1
ATOM 701 C CA . ALA A 1 90 ? -6.403 1.038 5.895 1.00 93.00 90 ALA A CA 1
ATOM 702 C C . ALA A 1 90 ? -6.434 2.291 5.021 1.00 93.00 90 ALA A C 1
ATOM 704 O O . ALA A 1 90 ? -5.853 2.292 3.941 1.00 93.00 90 ALA A O 1
ATOM 705 N N . TYR A 1 91 ? -7.024 3.382 5.510 1.00 94.44 91 TYR A N 1
ATOM 706 C CA . TYR A 1 91 ? -7.010 4.666 4.820 1.00 94.44 91 TYR A CA 1
ATOM 707 C C . TYR A 1 91 ? -5.580 5.156 4.571 1.00 94.44 91 TYR A C 1
ATOM 709 O O . TYR A 1 91 ? -5.236 5.496 3.443 1.00 94.44 91 TYR A O 1
ATOM 717 N N . ARG A 1 92 ? -4.725 5.148 5.603 1.00 92.50 92 ARG A N 1
ATOM 718 C CA . ARG A 1 92 ? -3.318 5.575 5.486 1.00 92.50 92 ARG A CA 1
ATOM 719 C C . ARG A 1 92 ? -2.513 4.667 4.566 1.00 92.50 92 ARG A C 1
ATOM 721 O O . ARG A 1 92 ? -1.691 5.155 3.790 1.00 92.50 92 ARG A O 1
ATOM 728 N N . LEU A 1 93 ? -2.743 3.356 4.657 1.00 91.50 93 LEU A N 1
ATOM 729 C CA . LEU A 1 93 ? -2.145 2.399 3.736 1.00 91.50 93 LEU A CA 1
ATOM 730 C C . LEU A 1 93 ? -2.575 2.723 2.303 1.00 91.50 93 LEU A C 1
ATOM 732 O O . LEU A 1 93 ? -1.718 2.899 1.446 1.00 91.50 93 LEU A O 1
ATOM 736 N N . GLY A 1 94 ? -3.874 2.891 2.060 1.00 93.06 94 GLY A N 1
ATOM 737 C CA . GLY A 1 94 ? -4.414 3.187 0.739 1.00 93.06 94 GLY A CA 1
ATOM 738 C C . GLY A 1 94 ? -3.917 4.508 0.151 1.00 93.06 94 GLY A C 1
ATOM 739 O O . GLY A 1 94 ? -3.530 4.539 -1.013 1.00 93.06 94 GLY A O 1
ATOM 740 N N . GLU A 1 95 ? -3.825 5.565 0.959 1.00 94.44 95 GLU A N 1
ATOM 741 C CA . GLU A 1 95 ? -3.225 6.845 0.562 1.00 94.44 95 GLU A CA 1
ATOM 742 C C . GLU A 1 95 ? -1.758 6.671 0.140 1.00 94.44 95 GLU A C 1
ATOM 744 O O . GLU A 1 95 ? -1.338 7.195 -0.891 1.00 94.44 95 GLU A O 1
ATOM 749 N N . SER A 1 96 ? -0.993 5.871 0.886 1.00 92.06 96 SER A N 1
ATOM 750 C CA . SER A 1 96 ? 0.415 5.600 0.574 1.00 92.06 96 SER A CA 1
ATOM 751 C C . SER A 1 96 ? 0.578 4.758 -0.694 1.00 92.06 96 SER A C 1
ATOM 753 O O . SER A 1 96 ? 1.477 5.023 -1.491 1.00 92.06 96 SER A O 1
ATOM 755 N N . LEU A 1 97 ? -0.306 3.776 -0.919 1.00 90.88 97 LEU A N 1
ATOM 756 C CA . LEU A 1 97 ? -0.335 2.982 -2.152 1.00 90.88 97 LEU A CA 1
ATOM 757 C C . LEU A 1 97 ? -0.654 3.853 -3.375 1.00 90.88 97 LEU A C 1
ATOM 759 O O . LEU A 1 97 ? -0.003 3.722 -4.410 1.00 90.88 97 LEU A O 1
ATOM 763 N N . ILE A 1 98 ? -1.619 4.769 -3.254 1.00 93.06 98 ILE A N 1
ATOM 764 C CA . ILE A 1 98 ? -1.952 5.713 -4.327 1.00 93.06 98 ILE A CA 1
ATOM 765 C C . ILE A 1 98 ? -0.783 6.664 -4.580 1.00 93.06 98 ILE A C 1
ATOM 767 O O . ILE A 1 98 ? -0.392 6.823 -5.731 1.00 93.06 98 ILE A O 1
ATOM 771 N N . GLY A 1 99 ? -0.183 7.233 -3.530 1.00 91.75 99 GLY A N 1
ATOM 772 C CA . GLY A 1 99 ? 0.978 8.116 -3.662 1.00 91.75 99 GLY A CA 1
ATOM 773 C C . GLY A 1 99 ? 2.170 7.429 -4.336 1.00 91.75 99 GLY A C 1
ATOM 774 O O . GLY A 1 99 ? 2.830 8.020 -5.186 1.00 91.75 99 GLY A O 1
ATOM 775 N N . ALA A 1 100 ? 2.403 6.153 -4.022 1.00 88.75 100 ALA A N 1
ATOM 776 C CA . ALA A 1 100 ? 3.426 5.338 -4.667 1.00 88.75 100 ALA A CA 1
ATOM 777 C C . ALA A 1 100 ? 3.152 5.079 -6.159 1.00 88.75 100 ALA A C 1
ATOM 779 O O . ALA A 1 100 ? 4.089 5.070 -6.958 1.00 88.75 100 ALA A O 1
ATOM 780 N N . ALA A 1 101 ? 1.888 4.874 -6.540 1.00 89.00 101 ALA A N 1
ATOM 781 C CA . ALA A 1 101 ? 1.494 4.742 -7.942 1.00 89.00 101 ALA A CA 1
ATOM 782 C C . ALA A 1 101 ? 1.590 6.089 -8.685 1.00 89.00 101 ALA A C 1
ATOM 784 O O . ALA A 1 101 ? 2.096 6.152 -9.804 1.00 89.00 101 ALA A O 1
ATOM 785 N N . ASP A 1 102 ? 1.153 7.181 -8.052 1.00 91.62 102 ASP A N 1
ATOM 786 C CA . ASP A 1 102 ? 1.247 8.541 -8.595 1.00 91.62 102 ASP A CA 1
ATOM 787 C C . ASP A 1 102 ? 2.704 8.962 -8.840 1.00 91.62 102 ASP A C 1
ATOM 789 O O . ASP A 1 102 ? 2.981 9.643 -9.828 1.00 91.62 102 ASP A O 1
ATOM 793 N N . GLU A 1 103 ? 3.648 8.519 -8.002 1.00 90.50 103 GLU A N 1
ATOM 794 C CA . GLU A 1 103 ? 5.077 8.764 -8.217 1.00 90.50 103 GLU A CA 1
ATOM 795 C C . GLU A 1 103 ? 5.571 8.183 -9.550 1.00 90.50 103 GLU A C 1
ATOM 797 O O . GLU A 1 103 ? 6.329 8.846 -10.255 1.00 90.50 103 GLU A O 1
ATOM 802 N N . TRP A 1 104 ? 5.133 6.977 -9.927 1.00 88.88 104 TRP A N 1
ATOM 803 C CA . TRP A 1 104 ? 5.472 6.397 -11.229 1.00 88.88 104 TRP A CA 1
ATOM 804 C C . TRP A 1 104 ? 4.781 7.137 -12.376 1.00 88.88 104 TRP A C 1
ATOM 806 O O . TRP A 1 104 ? 5.445 7.538 -13.331 1.00 88.88 104 TRP A O 1
ATOM 816 N N . TYR A 1 105 ? 3.470 7.382 -12.273 1.00 87.00 105 TYR A N 1
ATOM 817 C CA . TYR A 1 105 ? 2.716 8.067 -13.330 1.00 87.00 105 TYR A CA 1
ATOM 818 C C . TYR A 1 105 ? 3.187 9.508 -13.581 1.00 87.00 105 TYR A C 1
ATOM 820 O O . TYR A 1 105 ? 3.050 10.015 -14.695 1.00 87.00 105 TYR A O 1
ATOM 828 N N . GLY A 1 106 ? 3.745 10.171 -12.565 1.00 86.50 106 GLY A N 1
ATOM 829 C CA . GLY A 1 106 ? 4.347 11.499 -12.680 1.00 86.50 106 GLY A CA 1
ATOM 830 C C . GLY A 1 106 ? 5.796 11.505 -13.182 1.00 86.50 106 GLY A C 1
ATOM 831 O O . GLY A 1 106 ? 6.332 12.579 -13.464 1.00 86.50 106 GLY A O 1
ATOM 832 N N . MET A 1 107 ? 6.442 10.342 -13.297 1.00 90.38 107 MET A N 1
ATOM 833 C CA . MET A 1 107 ? 7.871 10.238 -13.577 1.00 90.38 107 MET A CA 1
ATOM 834 C C . MET A 1 107 ? 8.191 10.460 -15.056 1.00 90.38 107 MET A C 1
ATOM 836 O O . MET A 1 107 ? 7.635 9.825 -15.951 1.00 90.38 107 MET A O 1
ATOM 840 N N . SER A 1 108 ? 9.172 11.323 -15.333 1.00 90.25 108 SER A N 1
ATOM 841 C CA . SER A 1 108 ? 9.675 11.487 -16.702 1.00 90.25 108 SER A CA 1
ATOM 842 C C . SER A 1 108 ? 10.643 10.355 -17.100 1.00 90.25 108 SER A C 1
ATOM 844 O O . SER A 1 108 ? 11.362 9.831 -16.244 1.00 90.25 108 SER A O 1
ATOM 846 N N . PRO A 1 109 ? 10.798 10.034 -18.403 1.00 89.25 109 PRO A N 1
ATOM 847 C CA . PRO A 1 109 ? 11.795 9.059 -18.861 1.00 89.25 109 PRO A CA 1
ATOM 848 C C . PRO A 1 109 ? 13.236 9.384 -18.450 1.00 89.25 109 PRO A C 1
ATOM 850 O O . PRO A 1 109 ? 14.058 8.487 -18.273 1.00 89.25 109 PRO A O 1
ATOM 853 N N . ALA A 1 110 ? 13.565 10.673 -18.314 1.00 89.56 110 ALA A N 1
ATOM 854 C CA . ALA A 1 110 ? 14.878 11.100 -17.843 1.00 89.56 110 ALA A CA 1
ATOM 855 C C . ALA A 1 110 ? 15.073 10.775 -16.358 1.00 89.56 110 ALA A C 1
ATOM 857 O O . ALA A 1 110 ? 16.094 10.197 -15.997 1.00 89.56 110 ALA A O 1
ATOM 858 N N . GLU A 1 111 ? 14.075 11.080 -15.531 1.00 91.44 111 GLU A N 1
ATOM 859 C CA . GLU A 1 111 ? 14.101 10.797 -14.097 1.00 91.44 111 GLU A CA 1
ATOM 860 C C . GLU A 1 111 ? 14.168 9.291 -13.817 1.00 91.44 111 GLU A C 1
ATOM 862 O O . GLU A 1 111 ? 15.019 8.846 -13.045 1.00 91.44 111 GLU A O 1
ATOM 867 N N . ALA A 1 112 ? 13.344 8.488 -14.499 1.00 89.19 112 ALA A N 1
ATOM 868 C CA . ALA A 1 112 ? 13.382 7.031 -14.377 1.00 89.19 112 ALA A CA 1
ATOM 869 C C . ALA A 1 112 ? 14.780 6.481 -14.701 1.00 89.19 112 ALA A C 1
ATOM 871 O O . ALA A 1 112 ? 15.343 5.690 -13.944 1.00 89.19 112 ALA A O 1
ATOM 872 N N . TYR A 1 113 ? 15.389 6.957 -15.791 1.00 89.44 113 TYR A N 1
ATOM 873 C CA . TYR A 1 113 ? 16.733 6.548 -16.199 1.00 89.44 113 TYR A CA 1
ATOM 874 C C . TYR A 1 113 ? 17.830 6.951 -15.198 1.00 89.44 113 TYR A C 1
ATOM 876 O O . TYR A 1 113 ? 18.797 6.206 -15.002 1.00 89.44 113 TYR A O 1
ATOM 884 N N . GLU A 1 114 ? 17.702 8.119 -14.566 1.00 91.19 114 GLU A N 1
ATOM 885 C CA . GLU A 1 114 ? 18.612 8.576 -13.510 1.00 91.19 114 GLU A CA 1
ATOM 886 C C . GLU A 1 114 ? 18.487 7.721 -12.245 1.00 91.19 114 GLU A C 1
ATOM 888 O O . GLU A 1 114 ? 19.505 7.306 -11.684 1.00 91.19 114 GLU A O 1
ATOM 893 N N . ARG A 1 115 ? 17.260 7.388 -11.829 1.00 90.38 115 ARG A N 1
ATOM 894 C CA . ARG A 1 115 ? 17.002 6.503 -10.682 1.00 90.38 115 ARG A CA 1
ATOM 895 C C . ARG A 1 115 ? 17.501 5.077 -10.927 1.00 90.38 115 ARG A C 1
ATOM 897 O O . ARG A 1 115 ? 18.101 4.484 -10.034 1.00 90.38 115 ARG A O 1
ATOM 904 N N . LEU A 1 116 ? 17.368 4.554 -12.148 1.00 88.62 116 LEU A N 1
ATOM 905 C CA . LEU A 1 116 ? 17.973 3.271 -12.537 1.00 88.62 116 LEU A CA 1
ATOM 906 C C . LEU A 1 116 ? 19.514 3.287 -12.476 1.00 88.62 116 LEU A C 1
ATOM 908 O O . LEU A 1 116 ? 20.145 2.234 -12.463 1.00 88.62 116 LEU A O 1
ATOM 912 N N . GLY A 1 117 ? 20.138 4.469 -12.466 1.00 85.94 117 GLY A N 1
ATOM 913 C CA . GLY A 1 117 ? 21.587 4.631 -12.360 1.00 85.94 117 GLY A CA 1
ATOM 914 C C . GLY A 1 117 ? 22.141 4.600 -10.935 1.00 85.94 117 GLY A C 1
ATOM 915 O O . GLY A 1 117 ? 23.356 4.716 -10.779 1.00 85.94 117 GLY A O 1
ATOM 916 N N . LYS A 1 118 ? 21.294 4.480 -9.904 1.00 87.44 118 LYS A N 1
ATOM 917 C CA . LYS A 1 118 ? 21.737 4.416 -8.503 1.00 87.44 118 LYS A CA 1
ATOM 918 C C . LYS A 1 118 ? 22.512 3.126 -8.230 1.00 87.44 118 LYS A C 1
ATOM 920 O O . LYS A 1 118 ? 22.180 2.061 -8.746 1.00 87.44 118 LYS A O 1
ATOM 925 N N . THR A 1 119 ? 23.558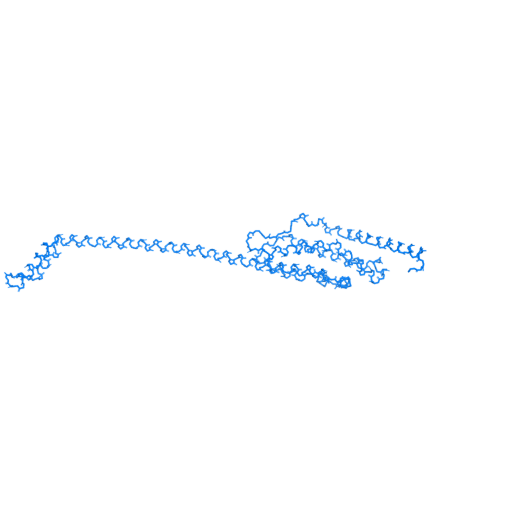 3.222 -7.413 1.00 81.12 119 THR A N 1
ATOM 926 C CA . THR A 1 119 ? 24.499 2.123 -7.151 1.00 81.12 119 THR A CA 1
ATOM 927 C C . THR A 1 119 ? 24.515 1.751 -5.675 1.00 81.12 119 THR A C 1
ATOM 929 O O . THR A 1 119 ? 24.408 2.616 -4.819 1.00 81.12 119 THR A O 1
ATOM 932 N N . GLY A 1 120 ? 24.719 0.470 -5.364 1.00 79.50 120 GLY A N 1
ATOM 933 C CA . GLY A 1 120 ? 24.694 -0.034 -3.987 1.00 79.50 120 GLY A CA 1
ATOM 934 C C . GLY A 1 120 ? 23.307 -0.527 -3.567 1.00 79.50 120 GLY A C 1
ATOM 935 O O . GLY A 1 120 ? 22.289 0.040 -3.942 1.00 79.50 120 GLY A O 1
ATOM 936 N N . PHE A 1 121 ? 23.262 -1.621 -2.806 1.00 77.31 121 PHE A N 1
ATOM 937 C CA . PHE A 1 121 ? 22.028 -2.374 -2.539 1.00 77.31 121 PHE A CA 1
ATOM 938 C C . PHE A 1 121 ? 20.879 -1.506 -1.991 1.00 77.31 121 PHE A C 1
ATOM 940 O O . PHE A 1 121 ? 19.786 -1.506 -2.552 1.00 77.31 121 PHE A O 1
ATOM 947 N N . THR A 1 122 ? 21.143 -0.708 -0.953 1.00 81.81 122 THR A N 1
ATOM 948 C CA . THR A 1 122 ? 20.128 0.149 -0.320 1.00 81.81 122 THR A CA 1
ATOM 949 C C . THR A 1 122 ? 19.622 1.242 -1.258 1.00 81.81 122 THR A C 1
ATOM 951 O O . THR A 1 122 ? 18.416 1.455 -1.358 1.00 81.81 122 THR A O 1
ATOM 954 N N . GLU A 1 123 ? 20.521 1.923 -1.974 1.00 83.12 123 GLU A N 1
ATOM 955 C CA . GLU A 1 123 ? 20.128 2.985 -2.906 1.00 83.12 123 GLU A CA 1
ATOM 956 C C . GLU A 1 123 ? 19.336 2.433 -4.091 1.00 83.12 123 GLU A C 1
ATOM 958 O O . GLU A 1 123 ? 18.394 3.075 -4.542 1.00 83.12 123 GLU A O 1
ATOM 963 N N . ARG A 1 124 ? 19.670 1.226 -4.566 1.00 81.81 124 ARG A N 1
ATOM 964 C CA . ARG A 1 124 ? 18.961 0.562 -5.668 1.00 81.81 124 ARG A CA 1
ATOM 965 C C . ARG A 1 124 ? 17.512 0.245 -5.313 1.00 81.81 124 ARG A C 1
ATOM 967 O O . ARG A 1 124 ? 16.637 0.474 -6.143 1.00 81.81 124 ARG A O 1
ATOM 974 N N . ILE A 1 125 ? 17.265 -0.237 -4.093 1.00 81.81 125 ILE A N 1
ATOM 975 C CA . ILE A 1 125 ? 15.912 -0.527 -3.597 1.00 81.81 125 ILE A CA 1
ATOM 976 C C . ILE A 1 125 ? 15.121 0.771 -3.437 1.00 81.81 125 ILE A C 1
ATOM 978 O O . ILE A 1 125 ? 14.029 0.877 -3.990 1.00 81.81 125 ILE A O 1
ATOM 982 N N . ARG A 1 126 ? 15.694 1.776 -2.760 1.00 84.12 126 ARG A N 1
ATOM 983 C CA . ARG A 1 126 ? 15.048 3.085 -2.544 1.00 84.12 126 ARG A CA 1
ATOM 984 C C . ARG A 1 126 ? 14.800 3.867 -3.829 1.00 84.12 126 ARG A C 1
ATOM 986 O O . ARG A 1 126 ? 13.897 4.688 -3.887 1.00 84.12 126 ARG A O 1
ATOM 993 N N . ALA A 1 127 ? 15.590 3.613 -4.870 1.00 86.88 127 ALA A N 1
ATOM 994 C CA . ALA A 1 127 ? 15.371 4.202 -6.182 1.00 86.88 127 ALA A CA 1
ATOM 995 C C . ALA A 1 127 ? 14.091 3.692 -6.864 1.00 86.88 127 ALA A C 1
ATOM 997 O O . ALA A 1 127 ? 13.652 4.317 -7.830 1.00 86.88 127 ALA A O 1
ATOM 998 N N . THR A 1 128 ? 13.514 2.579 -6.395 1.00 88.12 128 THR A N 1
ATOM 999 C CA . THR A 1 128 ? 12.245 2.060 -6.917 1.00 88.12 128 THR A CA 1
ATOM 1000 C C . THR A 1 128 ? 11.112 3.026 -6.555 1.00 88.12 128 THR A C 1
ATOM 1002 O O . THR A 1 128 ? 10.968 3.361 -5.377 1.00 88.12 128 THR A O 1
ATOM 1005 N N . PRO A 1 129 ? 10.286 3.456 -7.524 1.00 86.25 129 PRO A N 1
ATOM 1006 C CA . PRO A 1 129 ? 9.148 4.334 -7.263 1.00 86.25 129 PRO A CA 1
ATOM 1007 C C . PRO A 1 129 ? 8.232 3.759 -6.175 1.00 86.25 129 PRO A C 1
ATOM 1009 O O . PRO A 1 129 ? 7.812 2.598 -6.254 1.00 86.25 129 PRO A O 1
ATOM 1012 N N . GLY A 1 130 ? 7.938 4.565 -5.159 1.00 83.81 130 GLY A N 1
ATOM 1013 C CA . GLY A 1 130 ? 7.052 4.222 -4.057 1.00 83.81 130 GLY A CA 1
ATOM 1014 C C . GLY A 1 130 ? 7.655 3.337 -2.967 1.00 83.81 130 GLY A C 1
ATOM 1015 O O . GLY A 1 130 ? 6.918 2.938 -2.070 1.00 83.81 130 GLY A O 1
ATOM 1016 N N . ALA A 1 131 ? 8.954 3.013 -3.009 1.00 85.00 131 ALA A N 1
ATOM 1017 C CA . ALA A 1 131 ? 9.546 2.037 -2.089 1.00 85.00 131 ALA A CA 1
ATOM 1018 C C . ALA A 1 131 ? 9.451 2.396 -0.617 1.00 85.00 131 ALA A C 1
ATOM 1020 O O . ALA A 1 131 ? 8.962 1.594 0.180 1.00 85.00 131 ALA A O 1
ATOM 1021 N N . ASP A 1 132 ? 9.889 3.599 -0.269 1.00 84.12 132 ASP A N 1
ATOM 1022 C CA . ASP A 1 132 ? 9.879 4.039 1.121 1.00 84.12 132 ASP A CA 1
ATOM 1023 C C . ASP A 1 132 ? 8.433 4.232 1.609 1.00 84.12 132 ASP A C 1
ATOM 1025 O O . ASP A 1 132 ? 8.081 3.776 2.693 1.00 84.12 132 ASP A O 1
ATOM 1029 N N . ALA A 1 133 ? 7.559 4.802 0.768 1.00 84.12 133 ALA A N 1
ATOM 1030 C CA . ALA A 1 133 ? 6.152 5.021 1.102 1.00 84.12 133 ALA A CA 1
ATOM 1031 C C . ALA A 1 133 ? 5.391 3.707 1.354 1.00 84.12 133 ALA A C 1
ATOM 1033 O O . ALA A 1 133 ? 4.667 3.601 2.342 1.00 84.12 133 ALA A O 1
ATOM 1034 N N . ILE A 1 134 ? 5.567 2.696 0.495 1.00 83.00 134 ILE A N 1
ATOM 1035 C CA . ILE A 1 134 ? 4.907 1.392 0.648 1.00 83.00 134 ILE A CA 1
ATOM 1036 C C . ILE A 1 134 ? 5.477 0.632 1.848 1.00 83.00 134 ILE A C 1
ATOM 1038 O O . ILE A 1 134 ? 4.701 0.045 2.601 1.00 83.00 134 ILE A O 1
ATOM 1042 N N . SER A 1 135 ? 6.800 0.649 2.050 1.00 83.81 135 SER A N 1
ATOM 1043 C CA . SER A 1 135 ? 7.433 -0.030 3.188 1.00 83.81 135 SER A CA 1
ATOM 1044 C C . SER A 1 135 ? 6.967 0.559 4.520 1.00 83.81 135 SER A C 1
ATOM 1046 O O . SER A 1 135 ? 6.454 -0.174 5.360 1.00 83.81 135 SER A O 1
ATOM 1048 N N . ASP A 1 136 ? 7.052 1.882 4.686 1.00 83.62 136 ASP A N 1
ATOM 1049 C CA . ASP A 1 136 ? 6.645 2.560 5.922 1.00 83.62 136 ASP A CA 1
ATOM 1050 C C . ASP A 1 136 ? 5.148 2.389 6.207 1.00 83.62 136 ASP A C 1
ATOM 1052 O O . ASP A 1 136 ? 4.732 2.225 7.358 1.00 83.62 136 ASP A O 1
ATOM 1056 N N . ALA A 1 137 ? 4.314 2.460 5.166 1.00 81.88 137 ALA A N 1
ATOM 1057 C CA . ALA A 1 137 ? 2.874 2.305 5.308 1.00 81.88 137 ALA A CA 1
ATOM 1058 C C . ALA A 1 137 ? 2.492 0.876 5.690 1.00 81.88 137 ALA A C 1
ATOM 1060 O O . ALA A 1 137 ? 1.630 0.690 6.550 1.00 81.88 137 ALA A O 1
ATOM 1061 N N . ARG A 1 138 ? 3.154 -0.119 5.089 1.00 84.25 138 ARG A N 1
ATOM 1062 C CA . ARG A 1 138 ? 2.975 -1.529 5.425 1.00 84.25 138 ARG A CA 1
ATOM 1063 C C . ARG A 1 138 ? 3.378 -1.797 6.871 1.00 84.25 138 ARG A C 1
ATOM 1065 O O . ARG A 1 138 ? 2.546 -2.301 7.613 1.00 84.25 138 ARG A O 1
ATOM 1072 N N . ASP A 1 139 ? 4.574 -1.389 7.290 1.00 85.00 139 ASP A N 1
ATOM 1073 C CA . ASP A 1 139 ? 5.070 -1.627 8.654 1.00 85.00 139 ASP A CA 1
ATOM 1074 C C . ASP A 1 139 ? 4.118 -1.047 9.716 1.00 85.00 139 ASP A C 1
ATOM 1076 O O . ASP A 1 139 ? 3.855 -1.661 10.749 1.00 85.00 139 ASP A O 1
ATOM 1080 N N . ARG A 1 140 ? 3.535 0.129 9.448 1.00 80.69 140 ARG A N 1
ATOM 1081 C CA . ARG A 1 140 ? 2.537 0.747 10.338 1.00 80.69 140 ARG A CA 1
ATOM 1082 C C . ARG A 1 140 ? 1.186 0.036 10.307 1.00 80.69 140 ARG A C 1
ATOM 1084 O O . ARG A 1 140 ? 0.484 0.036 11.315 1.00 80.69 140 ARG A O 1
ATOM 1091 N N . ALA A 1 141 ? 0.799 -0.508 9.158 1.00 84.31 141 ALA A N 1
ATOM 1092 C CA . ALA A 1 141 ? -0.479 -1.175 8.966 1.00 84.31 141 ALA A CA 1
ATOM 1093 C C . ALA A 1 141 ? -0.482 -2.617 9.498 1.00 84.31 141 ALA A C 1
ATOM 1095 O O . ALA A 1 141 ? -1.515 -3.049 9.998 1.00 84.31 141 ALA A O 1
ATOM 1096 N N . GLU A 1 142 ? 0.651 -3.328 9.470 1.00 85.50 142 GLU A N 1
ATOM 1097 C CA . GLU A 1 142 ? 0.783 -4.721 9.943 1.00 85.50 142 GLU A CA 1
ATOM 1098 C C . GLU A 1 142 ? 0.406 -4.912 11.419 1.00 85.50 142 GLU A C 1
ATOM 1100 O O . GLU A 1 142 ? 0.044 -6.008 11.836 1.00 85.50 142 GLU A O 1
ATOM 1105 N N . HIS A 1 143 ? 0.477 -3.857 12.233 1.00 84.06 143 HIS A N 1
ATOM 1106 C CA . HIS A 1 143 ? 0.079 -3.926 13.639 1.00 84.06 143 HIS A CA 1
ATOM 1107 C C . HIS A 1 143 ? -1.437 -3.899 13.857 1.00 84.06 143 HIS A C 1
ATOM 1109 O O . HIS A 1 143 ? -1.911 -4.403 14.873 1.00 84.06 143 HIS A O 1
ATOM 1115 N N . GLU A 1 144 ? -2.190 -3.314 12.926 1.00 86.12 144 GLU A N 1
ATOM 1116 C CA . GLU A 1 144 ? -3.631 -3.075 13.075 1.00 86.12 144 GLU A CA 1
ATOM 1117 C C . GLU A 1 144 ? -4.468 -3.877 12.070 1.00 86.12 144 GLU A C 1
ATOM 1119 O O . GLU A 1 144 ? -5.662 -4.099 12.280 1.00 86.12 144 GLU A O 1
ATOM 1124 N N . LEU A 1 145 ? -3.854 -4.311 10.968 1.00 85.56 145 LEU A N 1
ATOM 1125 C CA . LEU A 1 145 ? -4.489 -5.013 9.864 1.00 85.56 145 LEU A CA 1
ATOM 1126 C C . LEU A 1 145 ? -3.823 -6.364 9.636 1.00 85.56 145 LEU A C 1
ATOM 1128 O O . LEU A 1 145 ? -2.601 -6.478 9.627 1.00 85.56 145 LEU A O 1
ATOM 1132 N N . ASP A 1 146 ? -4.650 -7.366 9.363 1.00 82.50 146 ASP A N 1
ATOM 1133 C CA . ASP A 1 146 ? -4.192 -8.645 8.835 1.00 82.50 146 ASP A CA 1
ATOM 1134 C C . ASP A 1 146 ? -3.931 -8.477 7.332 1.00 82.50 146 ASP A C 1
ATOM 1136 O O . ASP A 1 146 ? -4.839 -8.592 6.504 1.00 82.50 146 ASP A O 1
ATOM 1140 N N . LEU A 1 147 ? -2.720 -8.030 6.994 1.00 77.44 147 LEU A N 1
ATOM 1141 C CA . LEU A 1 147 ? -2.340 -7.753 5.613 1.00 77.44 147 LEU A CA 1
ATOM 1142 C C . LEU A 1 147 ? -2.090 -9.062 4.862 1.00 77.44 147 LEU A C 1
ATOM 1144 O O . LEU A 1 147 ? -1.246 -9.865 5.251 1.00 77.44 147 LEU A O 1
ATOM 1148 N N . ASP A 1 148 ? -2.781 -9.231 3.738 1.00 70.44 148 ASP A N 1
ATOM 1149 C CA . ASP A 1 148 ? -2.608 -10.387 2.864 1.00 70.44 148 ASP A CA 1
ATOM 1150 C C . ASP A 1 148 ? -1.193 -10.427 2.239 1.00 70.44 148 ASP A C 1
ATOM 1152 O O . ASP A 1 148 ? -0.644 -9.409 1.793 1.00 70.44 148 ASP A O 1
ATOM 1156 N N . ASP A 1 149 ? -0.635 -11.636 2.123 1.00 74.19 149 ASP A N 1
ATOM 1157 C CA . ASP A 1 149 ? 0.652 -11.946 1.479 1.00 74.19 149 ASP A CA 1
ATOM 1158 C C . ASP A 1 149 ? 0.721 -11.428 0.032 1.00 74.19 149 ASP A C 1
ATOM 1160 O O . ASP A 1 149 ? 1.795 -11.174 -0.526 1.00 74.19 149 ASP A O 1
ATOM 1164 N N . THR A 1 150 ? -0.441 -11.238 -0.583 1.00 66.69 150 THR A N 1
ATOM 1165 C CA . THR A 1 150 ? -0.649 -10.672 -1.912 1.00 66.69 150 THR A CA 1
ATOM 1166 C C . THR A 1 150 ? 0.001 -9.295 -2.098 1.00 66.69 150 THR A C 1
ATOM 1168 O O . THR A 1 150 ? 0.717 -9.104 -3.085 1.00 66.69 150 THR A O 1
ATOM 1171 N N . LEU A 1 151 ? -0.174 -8.342 -1.169 1.00 73.69 151 LEU A N 1
ATOM 1172 C CA . LEU A 1 151 ? 0.440 -7.006 -1.287 1.00 73.69 151 LEU A CA 1
ATOM 1173 C C . LEU A 1 151 ? 1.969 -7.113 -1.246 1.00 73.69 151 LEU A C 1
ATOM 1175 O O . LEU A 1 151 ? 2.675 -6.543 -2.081 1.00 73.69 151 LEU A O 1
ATOM 1179 N N . THR A 1 152 ? 2.478 -7.925 -0.320 1.00 77.38 152 THR A N 1
ATOM 1180 C CA . THR A 1 152 ? 3.905 -8.242 -0.196 1.00 77.38 152 THR A CA 1
ATOM 1181 C C . THR A 1 152 ? 4.452 -8.880 -1.472 1.00 77.38 152 THR A C 1
ATOM 1183 O O . THR A 1 152 ? 5.569 -8.577 -1.897 1.00 77.38 152 THR A O 1
ATOM 1186 N N . ARG A 1 153 ? 3.674 -9.752 -2.118 1.00 74.94 153 ARG A N 1
ATOM 1187 C CA . ARG A 1 153 ? 4.044 -10.404 -3.375 1.00 74.94 153 ARG A CA 1
ATOM 1188 C C . ARG A 1 153 ? 4.114 -9.419 -4.538 1.00 74.94 153 ARG A C 1
ATOM 1190 O O . ARG A 1 153 ? 5.102 -9.452 -5.270 1.00 74.94 153 ARG A O 1
ATOM 1197 N N . VAL A 1 154 ? 3.113 -8.550 -4.695 1.00 76.19 154 VAL A N 1
ATOM 1198 C CA . VAL A 1 154 ? 3.115 -7.490 -5.722 1.00 76.19 154 VAL A CA 1
ATOM 1199 C C . VAL A 1 154 ? 4.308 -6.558 -5.516 1.00 76.19 154 VAL A C 1
ATOM 1201 O O . VAL A 1 154 ? 5.031 -6.254 -6.462 1.00 76.19 154 VAL A O 1
ATOM 1204 N N . TRP A 1 155 ? 4.585 -6.185 -4.267 1.00 79.06 155 TRP A N 1
ATOM 1205 C CA . TRP A 1 155 ? 5.726 -5.341 -3.934 1.00 79.06 155 TRP A CA 1
ATOM 1206 C C . TRP A 1 155 ? 7.076 -5.988 -4.282 1.00 79.06 155 TRP A C 1
ATOM 1208 O O . TRP A 1 155 ? 7.912 -5.385 -4.955 1.00 79.06 155 TRP A O 1
ATOM 1218 N N . ARG A 1 156 ? 7.281 -7.253 -3.892 1.00 79.69 156 ARG A N 1
ATOM 1219 C CA . ARG A 1 156 ? 8.493 -8.016 -4.245 1.00 79.69 156 ARG A CA 1
ATOM 1220 C C . ARG A 1 156 ? 8.684 -8.110 -5.754 1.00 79.69 156 ARG A C 1
ATOM 1222 O O . ARG A 1 156 ? 9.803 -7.974 -6.236 1.00 79.69 156 ARG A O 1
ATOM 1229 N N . LEU A 1 157 ? 7.599 -8.322 -6.490 1.00 78.31 157 LEU A N 1
ATOM 1230 C CA . LEU A 1 157 ? 7.612 -8.390 -7.944 1.00 78.31 157 LEU A CA 1
ATOM 1231 C C . LEU A 1 157 ? 8.072 -7.064 -8.567 1.00 78.31 157 LEU A C 1
ATOM 1233 O O . LEU A 1 157 ? 8.955 -7.074 -9.422 1.00 78.31 157 LEU A O 1
ATOM 1237 N N . LYS A 1 158 ? 7.553 -5.928 -8.081 1.00 81.50 158 LYS A N 1
ATOM 1238 C CA . LYS A 1 158 ? 7.976 -4.582 -8.505 1.00 81.50 158 LYS A CA 1
ATOM 1239 C C . LYS A 1 158 ? 9.472 -4.347 -8.267 1.00 81.50 158 LYS A C 1
ATOM 1241 O O . LYS A 1 158 ? 10.173 -3.902 -9.175 1.00 81.50 158 LYS A O 1
ATOM 1246 N N . LEU A 1 159 ? 9.977 -4.714 -7.087 1.00 84.38 159 LEU A N 1
ATOM 1247 C CA . LEU A 1 159 ? 11.406 -4.618 -6.763 1.00 84.38 159 LEU A CA 1
ATOM 1248 C C . LEU A 1 159 ? 12.280 -5.469 -7.694 1.00 84.38 159 LEU A C 1
ATOM 1250 O O . LEU A 1 159 ? 13.309 -4.995 -8.170 1.00 84.38 159 LEU A O 1
ATOM 1254 N N . VAL A 1 160 ? 11.863 -6.705 -7.983 1.00 81.56 160 VAL A N 1
ATOM 1255 C CA . VAL A 1 160 ? 12.593 -7.608 -8.889 1.00 81.56 160 VAL A CA 1
ATOM 1256 C C . VAL A 1 160 ? 12.628 -7.054 -10.315 1.00 81.56 160 VAL A C 1
ATOM 1258 O O . VAL A 1 160 ? 13.679 -7.073 -10.953 1.00 81.56 160 VAL A O 1
ATOM 1261 N N . TRP A 1 161 ? 11.515 -6.510 -10.814 1.00 80.69 161 TRP A N 1
ATOM 1262 C CA . TRP A 1 161 ? 11.480 -5.876 -12.135 1.00 80.69 161 TRP A CA 1
ATOM 1263 C C . TRP A 1 161 ? 12.377 -4.641 -12.217 1.00 80.69 161 TRP A C 1
ATOM 1265 O O . TRP A 1 161 ? 13.087 -4.466 -13.209 1.00 80.69 161 TRP A O 1
ATOM 1275 N N . TRP A 1 162 ? 12.378 -3.806 -11.175 1.00 87.06 162 TRP A N 1
ATOM 1276 C CA . TRP A 1 162 ? 13.267 -2.647 -11.104 1.00 87.06 162 TRP A CA 1
ATOM 1277 C C . TRP A 1 162 ? 14.741 -3.065 -11.123 1.00 87.06 162 TRP A C 1
ATOM 1279 O O . TRP A 1 162 ? 15.534 -2.526 -11.894 1.00 87.06 162 TRP A O 1
ATOM 1289 N N . ASP A 1 163 ? 15.103 -4.070 -10.324 1.00 85.12 163 ASP A N 1
ATOM 1290 C CA . ASP A 1 163 ? 16.458 -4.625 -10.258 1.00 85.12 163 ASP A CA 1
ATOM 1291 C C . ASP A 1 163 ? 16.920 -5.191 -11.616 1.00 85.12 163 ASP A C 1
ATOM 1293 O O . ASP A 1 163 ? 18.038 -4.911 -12.071 1.00 85.12 163 ASP A O 1
ATOM 1297 N N . ALA A 1 164 ? 16.031 -5.901 -12.317 1.00 81.56 164 ALA A N 1
ATOM 1298 C CA . ALA A 1 164 ? 16.289 -6.408 -13.662 1.00 81.56 164 ALA A CA 1
ATOM 1299 C C . ALA A 1 164 ? 16.503 -5.270 -14.677 1.00 81.56 164 ALA A C 1
ATOM 1301 O O . ALA A 1 164 ? 17.475 -5.292 -15.434 1.00 81.56 164 ALA A O 1
ATOM 1302 N N . ALA A 1 165 ? 15.658 -4.234 -14.663 1.00 84.56 165 ALA A N 1
ATOM 1303 C CA . ALA A 1 165 ? 15.824 -3.068 -15.533 1.00 84.56 165 ALA A CA 1
ATOM 1304 C C . ALA A 1 165 ? 17.154 -2.337 -15.275 1.00 84.56 165 ALA A C 1
ATOM 1306 O O . ALA A 1 165 ? 17.832 -1.926 -16.218 1.00 84.56 165 ALA A O 1
ATOM 1307 N N . GLN A 1 166 ? 17.584 -2.225 -14.016 1.00 86.56 166 GLN A N 1
ATOM 1308 C CA . GLN A 1 166 ? 18.893 -1.652 -13.689 1.00 86.56 166 GLN A CA 1
ATOM 1309 C C . GLN A 1 166 ? 20.054 -2.469 -14.259 1.00 86.56 166 GLN A C 1
ATOM 1311 O O . GLN A 1 166 ? 21.053 -1.891 -14.687 1.00 86.56 166 GLN A O 1
ATOM 1316 N N . THR A 1 167 ? 19.924 -3.795 -14.305 1.00 83.25 167 THR A N 1
ATOM 1317 C CA . THR A 1 167 ? 20.944 -4.668 -14.901 1.00 83.25 167 THR A CA 1
ATOM 1318 C C . THR A 1 167 ? 21.062 -4.413 -16.407 1.00 83.25 167 THR A C 1
ATOM 1320 O O . THR A 1 167 ? 22.171 -4.288 -16.929 1.00 83.25 167 THR A O 1
ATOM 1323 N N . HIS A 1 168 ? 19.931 -4.217 -17.093 1.00 83.88 168 HIS A N 1
ATOM 1324 C CA . HIS A 1 168 ? 19.888 -3.938 -18.536 1.00 83.88 168 HIS A CA 1
ATOM 1325 C C . HIS A 1 168 ? 20.333 -2.530 -18.923 1.00 83.88 168 HIS A C 1
ATOM 1327 O O . HIS A 1 168 ? 20.748 -2.309 -20.060 1.00 83.88 168 HIS A O 1
ATOM 1333 N N . ARG A 1 169 ? 20.316 -1.574 -17.989 1.00 86.12 169 ARG A N 1
ATOM 1334 C CA . ARG A 1 169 ? 20.798 -0.204 -18.236 1.00 86.12 169 ARG A CA 1
ATOM 1335 C C . ARG A 1 169 ? 22.232 -0.175 -18.775 1.00 86.12 169 ARG A C 1
ATOM 1337 O O . ARG A 1 169 ? 22.559 0.687 -19.587 1.00 86.12 169 ARG A O 1
ATOM 1344 N N . ASN A 1 170 ? 23.075 -1.101 -18.320 1.00 84.19 170 ASN A N 1
ATOM 1345 C CA . ASN A 1 170 ? 24.483 -1.181 -18.709 1.00 84.19 170 ASN A CA 1
ATOM 1346 C C . ASN A 1 170 ? 24.738 -2.183 -19.855 1.00 84.19 170 ASN A C 1
ATOM 1348 O O . ASN A 1 170 ? 25.895 -2.470 -20.157 1.00 84.19 170 ASN A O 1
ATOM 1352 N N . ASP A 1 171 ? 23.693 -2.717 -20.501 1.00 86.25 171 ASP A N 1
ATOM 1353 C CA . ASP A 1 171 ? 23.838 -3.613 -21.654 1.00 86.25 171 ASP A CA 1
ATOM 1354 C C . ASP A 1 171 ? 24.557 -2.876 -22.813 1.00 86.25 171 ASP A C 1
ATOM 1356 O O . ASP A 1 171 ? 24.201 -1.731 -23.135 1.00 86.25 171 ASP A O 1
ATOM 1360 N N . PRO A 1 172 ? 25.562 -3.489 -23.473 1.00 86.56 172 PRO A N 1
ATOM 1361 C CA . PRO A 1 172 ? 26.272 -2.891 -24.608 1.00 86.56 172 PRO A CA 1
ATOM 1362 C C . PRO A 1 172 ? 25.350 -2.370 -25.720 1.00 86.56 172 PRO A C 1
ATOM 1364 O O . PRO A 1 172 ? 25.636 -1.357 -26.356 1.00 86.56 172 PRO A O 1
ATOM 1367 N N . ARG A 1 173 ? 24.211 -3.033 -25.943 1.00 85.81 173 ARG A N 1
ATOM 1368 C CA . ARG A 1 173 ? 23.224 -2.669 -26.969 1.00 85.81 173 ARG A CA 1
ATOM 1369 C C . ARG A 1 173 ? 22.458 -1.407 -26.600 1.00 85.81 173 ARG A C 1
ATOM 1371 O O . ARG A 1 173 ? 22.144 -0.613 -27.481 1.00 85.81 173 ARG A O 1
ATOM 1378 N N . VAL A 1 174 ? 22.180 -1.209 -25.312 1.00 85.88 174 VAL A N 1
ATOM 1379 C CA . VAL A 1 174 ? 21.541 0.009 -24.798 1.00 85.88 174 VAL A CA 1
ATOM 1380 C C . VAL A 1 174 ? 22.552 1.149 -24.801 1.00 85.88 174 VAL A C 1
ATOM 1382 O O . VAL A 1 174 ? 22.279 2.215 -25.348 1.00 85.88 174 VAL A O 1
ATOM 1385 N N . THR A 1 175 ? 23.750 0.919 -24.265 1.00 88.44 175 THR A N 1
ATOM 1386 C CA . THR A 1 175 ? 24.800 1.946 -24.162 1.00 88.44 175 THR A CA 1
ATOM 1387 C C . THR A 1 175 ? 25.306 2.448 -25.521 1.00 88.44 175 THR A C 1
ATOM 1389 O O . THR A 1 175 ? 25.699 3.609 -25.622 1.00 88.44 175 THR A O 1
ATOM 1392 N N . ALA A 1 176 ? 25.211 1.641 -26.584 1.00 87.88 176 ALA A N 1
ATOM 1393 C CA . ALA A 1 176 ? 25.507 2.060 -27.958 1.00 87.88 176 ALA A CA 1
ATOM 1394 C C . ALA A 1 176 ? 24.500 3.076 -28.543 1.00 87.88 176 ALA A C 1
ATOM 1396 O O . ALA A 1 176 ? 24.783 3.719 -29.556 1.00 87.88 176 ALA A O 1
ATOM 1397 N N . LEU A 1 177 ? 23.317 3.230 -27.939 1.00 86.50 177 LEU A N 1
ATOM 1398 C CA . LEU A 1 177 ? 22.305 4.188 -28.384 1.00 86.50 177 LEU A CA 1
ATOM 1399 C C . LEU A 1 177 ? 22.641 5.616 -27.929 1.00 86.50 177 LEU A C 1
ATOM 1401 O O . LEU A 1 177 ? 23.294 5.831 -26.912 1.00 86.50 177 LEU A O 1
ATOM 1405 N N . ALA A 1 178 ? 22.114 6.619 -28.637 1.00 86.94 178 ALA A N 1
ATOM 1406 C CA . ALA A 1 178 ? 22.173 8.011 -28.185 1.00 86.94 178 ALA A CA 1
ATOM 1407 C C . ALA A 1 178 ? 21.438 8.198 -26.841 1.00 86.94 178 ALA A C 1
ATOM 1409 O O . ALA A 1 178 ? 20.429 7.541 -26.590 1.00 86.94 178 ALA A O 1
ATOM 1410 N N . GLY A 1 179 ? 21.875 9.143 -26.002 1.00 84.25 179 GLY A N 1
ATOM 1411 C CA . GLY A 1 179 ? 21.358 9.298 -24.632 1.00 84.25 179 GLY A CA 1
ATOM 1412 C C . GLY A 1 179 ? 19.834 9.475 -24.511 1.00 84.25 179 GLY A C 1
ATOM 1413 O O . GLY A 1 179 ? 19.225 8.943 -23.588 1.00 84.25 179 GLY A O 1
ATOM 1414 N N . SER A 1 180 ? 19.177 10.155 -25.457 1.00 86.25 180 SER A N 1
ATOM 1415 C CA . SER A 1 180 ? 17.705 10.253 -25.481 1.00 86.25 180 SER A CA 1
ATOM 1416 C C . SER A 1 180 ? 17.024 8.929 -25.854 1.00 86.25 180 SER A C 1
ATOM 1418 O O . SER A 1 180 ? 15.945 8.621 -25.349 1.00 86.25 180 SER A O 1
ATOM 1420 N N . ALA A 1 181 ? 17.662 8.118 -26.702 1.00 84.19 181 ALA A N 1
ATOM 1421 C CA . ALA A 1 181 ? 17.193 6.788 -27.067 1.00 84.19 181 ALA A CA 1
ATOM 1422 C C . ALA A 1 181 ? 17.394 5.776 -25.931 1.00 84.19 181 ALA A C 1
ATOM 1424 O O . ALA A 1 181 ? 16.501 4.965 -25.712 1.00 84.19 181 ALA A O 1
ATOM 1425 N N . GLN A 1 182 ? 18.492 5.876 -25.172 1.00 86.94 182 GLN A N 1
ATOM 1426 C CA . GLN A 1 182 ? 18.715 5.090 -23.951 1.00 86.94 182 GLN A CA 1
ATOM 1427 C C . GLN A 1 182 ? 17.580 5.296 -22.942 1.00 86.94 182 GLN A C 1
ATOM 1429 O O . GLN A 1 182 ? 16.950 4.331 -22.519 1.00 86.94 182 GLN A O 1
ATOM 1434 N N . ARG A 1 183 ? 17.267 6.562 -22.621 1.00 91.00 183 ARG A N 1
ATOM 1435 C CA . ARG A 1 183 ? 16.184 6.925 -21.688 1.00 91.00 183 ARG A CA 1
ATOM 1436 C C . ARG A 1 183 ? 14.838 6.361 -22.133 1.00 91.00 183 ARG A C 1
ATOM 1438 O O . ARG A 1 183 ? 14.142 5.759 -21.333 1.00 91.00 183 ARG A O 1
ATOM 1445 N N . SER A 1 184 ? 14.502 6.523 -23.415 1.00 85.81 184 SER A N 1
ATOM 1446 C CA . SER A 1 184 ? 13.250 6.010 -23.986 1.00 85.81 184 SER A CA 1
ATOM 1447 C C . SER A 1 184 ? 13.168 4.483 -23.931 1.00 85.81 184 SER A C 1
ATOM 1449 O O . SER A 1 184 ? 12.158 3.973 -23.478 1.00 85.81 184 SER A O 1
ATOM 1451 N N . VAL A 1 185 ? 14.213 3.751 -24.332 1.00 85.62 185 VAL A N 1
ATOM 1452 C CA . VAL A 1 185 ? 14.191 2.274 -24.319 1.00 85.62 185 VAL A CA 1
ATOM 1453 C C . VAL A 1 185 ? 14.075 1.728 -22.897 1.00 85.62 185 VAL A C 1
ATOM 1455 O O . VAL A 1 185 ? 13.297 0.809 -22.661 1.00 85.62 185 VAL A O 1
ATOM 1458 N N . MET A 1 186 ? 14.821 2.299 -21.947 1.00 89.19 186 MET A N 1
ATOM 1459 C CA . MET A 1 186 ? 14.750 1.864 -20.551 1.00 89.19 186 MET A CA 1
ATOM 1460 C C . MET A 1 186 ? 13.413 2.219 -19.904 1.00 89.19 186 MET A C 1
ATOM 1462 O O . MET A 1 186 ? 12.894 1.424 -19.129 1.00 89.19 186 MET A O 1
ATOM 1466 N N . PHE A 1 187 ? 12.845 3.380 -20.237 1.00 88.69 187 PHE A N 1
ATOM 1467 C CA . PHE A 1 187 ? 11.511 3.750 -19.780 1.00 88.69 187 PHE A CA 1
ATOM 1468 C C . PHE A 1 187 ? 10.450 2.795 -20.335 1.00 88.69 187 PHE A C 1
ATOM 1470 O O . PHE A 1 187 ? 9.692 2.244 -19.550 1.00 88.69 187 PHE A O 1
ATOM 1477 N N . ASP A 1 188 ? 10.463 2.514 -21.644 1.00 86.38 188 ASP A N 1
ATOM 1478 C CA . ASP A 1 188 ? 9.522 1.584 -22.288 1.00 86.38 188 ASP A CA 1
ATOM 1479 C C . ASP A 1 188 ? 9.612 0.165 -21.684 1.00 86.38 188 ASP A C 1
ATOM 1481 O O . ASP A 1 188 ? 8.596 -0.507 -21.508 1.00 86.38 188 ASP A O 1
ATOM 1485 N N . LEU A 1 189 ? 10.826 -0.293 -21.343 1.00 84.62 189 LEU A N 1
ATOM 1486 C CA . LEU A 1 189 ? 11.057 -1.591 -20.698 1.00 84.62 189 LEU A CA 1
ATOM 1487 C C . LEU A 1 189 ? 10.394 -1.672 -19.317 1.00 84.62 189 LEU A C 1
ATOM 1489 O O . LEU A 1 189 ? 9.789 -2.692 -18.987 1.00 84.62 189 LEU A O 1
ATOM 1493 N N . VAL A 1 190 ? 10.527 -0.616 -18.512 1.00 84.12 190 VAL A N 1
ATOM 1494 C CA . VAL A 1 190 ? 9.930 -0.548 -17.171 1.00 84.12 190 VAL A CA 1
ATOM 1495 C C . VAL A 1 190 ? 8.415 -0.366 -17.271 1.00 84.12 190 VAL A C 1
ATOM 1497 O O . VAL A 1 190 ? 7.676 -1.090 -16.608 1.00 84.12 190 VAL A O 1
ATOM 1500 N N . ASP A 1 191 ? 7.949 0.534 -18.138 1.00 86.62 191 ASP A N 1
ATOM 1501 C CA . ASP A 1 191 ? 6.537 0.883 -18.325 1.00 86.62 191 ASP A CA 1
ATOM 1502 C C . ASP A 1 191 ? 5.667 -0.311 -18.712 1.00 86.62 191 ASP A C 1
ATOM 1504 O O . ASP A 1 191 ? 4.608 -0.520 -18.118 1.00 86.62 191 ASP A O 1
ATOM 1508 N N . GLN A 1 192 ? 6.155 -1.159 -19.625 1.00 79.38 192 GLN A N 1
ATOM 1509 C CA . GLN A 1 192 ? 5.422 -2.338 -20.094 1.00 79.38 192 GLN A CA 1
ATOM 1510 C C . GLN A 1 192 ? 5.046 -3.311 -18.961 1.00 79.38 192 GLN A C 1
ATOM 1512 O O . GLN A 1 192 ? 4.173 -4.156 -19.147 1.00 79.38 192 GLN A O 1
ATOM 1517 N N . GLN A 1 193 ? 5.707 -3.222 -17.807 1.00 74.44 193 GLN A N 1
ATOM 1518 C CA . GLN A 1 193 ? 5.419 -4.041 -16.635 1.00 74.44 193 GLN A CA 1
ATOM 1519 C C . GLN A 1 193 ? 4.825 -3.200 -15.499 1.00 74.44 193 GLN A C 1
ATOM 1521 O O . GLN A 1 193 ? 3.803 -3.575 -14.938 1.00 74.44 193 GLN A O 1
ATOM 1526 N N . PHE A 1 194 ? 5.413 -2.044 -15.181 1.00 78.31 194 PHE A N 1
ATOM 1527 C CA . PHE A 1 194 ? 5.040 -1.222 -14.025 1.00 78.31 194 PHE A CA 1
ATOM 1528 C C . PHE A 1 194 ? 3.628 -0.653 -14.101 1.00 78.31 194 PHE A C 1
ATOM 1530 O O . PHE A 1 194 ? 2.944 -0.610 -13.082 1.00 78.31 194 PHE A O 1
ATOM 1537 N N . THR A 1 195 ? 3.170 -0.257 -15.287 1.00 81.81 195 THR A N 1
ATOM 1538 C CA . THR A 1 195 ? 1.891 0.448 -15.428 1.00 81.81 195 THR A CA 1
ATOM 1539 C C . THR A 1 195 ? 0.685 -0.426 -15.076 1.00 81.81 195 THR A C 1
ATOM 1541 O O . THR A 1 195 ? -0.277 0.074 -14.493 1.00 81.81 195 THR A O 1
ATOM 1544 N N . GLU A 1 196 ? 0.743 -1.732 -15.349 1.00 80.94 196 GLU A N 1
ATOM 1545 C CA . GLU A 1 196 ? -0.301 -2.675 -14.928 1.00 80.94 196 GLU A CA 1
ATOM 1546 C C . GLU A 1 196 ? -0.266 -2.908 -13.407 1.00 80.94 196 GLU A C 1
ATOM 1548 O O . GLU A 1 196 ? -1.310 -2.871 -12.752 1.00 80.94 196 GLU A O 1
ATOM 1553 N N . TYR A 1 197 ? 0.929 -3.066 -12.818 1.00 79.56 197 TYR A N 1
ATOM 1554 C CA . TYR A 1 197 ? 1.077 -3.246 -11.366 1.00 79.56 197 TYR A CA 1
ATOM 1555 C C . TYR A 1 197 ? 0.612 -2.028 -10.575 1.00 79.56 197 TYR A C 1
ATOM 1557 O O . TYR A 1 197 ? -0.135 -2.178 -9.610 1.00 79.56 197 TYR A O 1
ATOM 1565 N N . ASP A 1 198 ? 1.035 -0.831 -10.975 1.00 85.50 198 ASP A N 1
ATOM 1566 C CA . ASP A 1 198 ? 0.670 0.398 -10.275 1.00 85.50 198 ASP A CA 1
ATOM 1567 C C . ASP A 1 198 ? -0.824 0.713 -10.440 1.00 85.50 198 ASP A C 1
ATOM 1569 O O . ASP A 1 198 ? -1.421 1.286 -9.529 1.00 85.50 198 ASP A O 1
ATOM 1573 N N . GLY A 1 199 ? -1.465 0.222 -11.509 1.00 87.38 199 GLY A N 1
ATOM 1574 C CA . GLY A 1 199 ? -2.924 0.191 -11.633 1.00 87.38 199 GLY A CA 1
ATOM 1575 C C . GLY A 1 199 ? -3.586 -0.655 -10.539 1.00 87.38 199 GLY A C 1
ATOM 1576 O O . GLY A 1 199 ? -4.450 -0.159 -9.818 1.00 87.38 199 GLY A O 1
ATOM 1577 N N . LEU A 1 200 ? -3.129 -1.898 -10.338 1.00 86.44 200 LEU A N 1
ATOM 1578 C CA . LEU A 1 200 ? -3.642 -2.781 -9.278 1.00 86.44 200 LEU A CA 1
ATOM 1579 C C . LEU A 1 200 ? -3.394 -2.219 -7.870 1.00 86.44 200 LEU A C 1
ATOM 1581 O O . LEU A 1 200 ? -4.267 -2.297 -7.005 1.00 86.44 200 LEU A O 1
ATOM 1585 N N . VAL A 1 201 ? -2.209 -1.651 -7.633 1.00 87.38 201 VAL A N 1
ATOM 1586 C CA . VAL A 1 201 ? -1.842 -1.029 -6.351 1.00 87.38 201 VAL A CA 1
ATOM 1587 C C . VAL A 1 201 ? -2.719 0.190 -6.072 1.00 87.38 201 VAL A C 1
ATOM 1589 O O . VAL A 1 201 ? -3.221 0.340 -4.956 1.00 87.38 201 VAL A O 1
ATOM 1592 N N . ARG A 1 202 ? -2.956 1.032 -7.084 1.00 91.38 202 ARG A N 1
ATOM 1593 C CA . ARG A 1 202 ? -3.857 2.183 -6.977 1.00 91.38 202 ARG A CA 1
ATOM 1594 C C . ARG A 1 202 ? -5.287 1.743 -6.678 1.00 91.38 202 ARG A C 1
ATOM 1596 O O . ARG A 1 202 ? -5.906 2.298 -5.772 1.00 91.38 202 ARG A O 1
ATOM 1603 N N . ASP A 1 203 ? -5.803 0.751 -7.400 1.00 91.38 203 ASP A N 1
ATOM 1604 C CA . ASP A 1 203 ? -7.164 0.242 -7.212 1.00 91.38 203 ASP A CA 1
ATOM 1605 C C . ASP A 1 203 ? -7.360 -0.339 -5.811 1.00 91.38 203 ASP A C 1
ATOM 1607 O O . ASP A 1 203 ? -8.359 -0.039 -5.152 1.00 91.38 203 ASP A O 1
ATOM 1611 N N . LEU A 1 204 ? -6.385 -1.111 -5.319 1.00 89.94 204 LEU A N 1
ATOM 1612 C CA . LEU A 1 204 ? -6.372 -1.581 -3.937 1.00 89.94 204 LEU A CA 1
ATOM 1613 C C . LEU A 1 204 ? -6.356 -0.400 -2.959 1.00 89.94 204 LEU A C 1
ATOM 1615 O O . LEU A 1 204 ? -7.127 -0.391 -2.002 1.00 89.94 204 LEU A O 1
ATOM 1619 N N . GLY A 1 205 ? -5.529 0.617 -3.209 1.00 92.06 205 GLY A N 1
ATOM 1620 C CA . GLY A 1 205 ? -5.474 1.810 -2.369 1.00 92.06 205 GLY A CA 1
ATOM 1621 C C . GLY A 1 205 ? -6.819 2.535 -2.279 1.00 92.06 205 GLY A C 1
ATOM 1622 O O . GLY A 1 205 ? -7.270 2.872 -1.184 1.00 92.06 205 GLY A O 1
ATOM 1623 N N . VAL A 1 206 ? -7.525 2.680 -3.403 1.00 95.00 206 VAL A N 1
ATOM 1624 C CA . VAL A 1 206 ? -8.876 3.264 -3.440 1.00 95.00 206 VAL A CA 1
ATOM 1625 C C . VAL A 1 206 ? -9.879 2.409 -2.664 1.00 95.00 206 VAL A C 1
ATOM 1627 O O . VAL A 1 206 ? -10.725 2.955 -1.953 1.00 95.00 206 VAL A O 1
ATOM 1630 N N . GLN A 1 207 ? -9.804 1.082 -2.784 1.00 94.00 207 GLN A N 1
ATOM 1631 C CA . GLN A 1 207 ? -10.675 0.173 -2.035 1.00 94.00 207 GLN A CA 1
ATOM 1632 C C . GLN A 1 207 ? -10.418 0.264 -0.526 1.00 94.00 207 GLN A C 1
ATOM 1634 O O . GLN A 1 207 ? -11.367 0.405 0.240 1.00 94.00 207 GLN A O 1
ATOM 1639 N N . LEU A 1 208 ? -9.151 0.275 -0.104 1.00 92.69 208 LEU A N 1
ATOM 1640 C CA . LEU A 1 208 ? -8.755 0.410 1.300 1.00 92.69 208 LEU A CA 1
ATOM 1641 C C . LEU A 1 208 ? -9.211 1.738 1.914 1.00 92.69 208 LEU A C 1
ATOM 1643 O O . LEU A 1 208 ? -9.683 1.757 3.046 1.00 92.69 208 LEU A O 1
ATOM 1647 N N . MET A 1 209 ? -9.138 2.843 1.167 1.00 94.50 209 MET A N 1
ATOM 1648 C CA . MET A 1 209 ? -9.629 4.146 1.636 1.00 94.50 209 MET A CA 1
ATOM 1649 C C . MET A 1 209 ? -11.150 4.207 1.804 1.00 94.50 209 MET A C 1
ATOM 1651 O O . MET A 1 209 ? -11.648 5.040 2.562 1.00 94.50 209 MET A O 1
ATOM 1655 N N . ARG A 1 210 ? -11.893 3.369 1.072 1.00 94.31 210 ARG A N 1
ATOM 1656 C CA . ARG A 1 210 ? -13.362 3.284 1.140 1.00 94.31 210 ARG A CA 1
ATOM 1657 C C . ARG A 1 210 ? -13.856 2.228 2.120 1.00 94.31 210 ARG A C 1
ATOM 1659 O O . ARG A 1 210 ? -15.049 2.205 2.410 1.00 94.31 210 ARG A O 1
ATOM 1666 N N . TRP A 1 211 ? -12.968 1.359 2.587 1.00 94.44 211 TRP A N 1
ATOM 1667 C CA . TRP A 1 211 ? -13.297 0.318 3.541 1.00 94.44 211 TRP A CA 1
ATOM 1668 C C . TRP A 1 211 ? -13.675 0.935 4.887 1.00 94.44 211 TRP A C 1
ATOM 1670 O O . TRP A 1 211 ? -13.063 1.902 5.335 1.00 94.44 211 TRP A O 1
ATOM 1680 N N . ASP A 1 212 ? -14.708 0.396 5.521 1.00 90.81 212 ASP A N 1
ATOM 1681 C CA . ASP A 1 212 ? -15.292 0.908 6.763 1.00 90.81 212 ASP A CA 1
ATOM 1682 C C . ASP A 1 212 ? -14.615 0.358 8.029 1.00 90.81 212 ASP A C 1
ATOM 1684 O O . ASP A 1 212 ? -14.897 0.832 9.128 1.00 90.81 212 ASP A O 1
ATOM 1688 N N . GLY A 1 213 ? -13.668 -0.574 7.880 1.00 87.19 213 GLY A N 1
ATOM 1689 C CA . GLY A 1 213 ? -12.981 -1.231 8.994 1.00 87.19 213 GLY A CA 1
ATOM 1690 C C . GLY A 1 213 ? -13.628 -2.547 9.433 1.00 87.19 213 GLY A C 1
ATOM 1691 O O . GLY A 1 213 ? -13.109 -3.208 10.346 1.00 87.19 213 GLY A O 1
ATOM 1692 N N . GLU A 1 214 ? -14.732 -2.940 8.792 1.00 88.38 214 GLU A N 1
ATOM 1693 C CA . GLU A 1 214 ? -15.507 -4.135 9.111 1.00 88.38 214 GLU A CA 1
ATOM 1694 C C . GLU A 1 214 ? -15.361 -5.226 8.039 1.00 88.38 214 GLU A C 1
ATOM 1696 O O . GLU A 1 214 ? -15.164 -4.970 6.855 1.00 88.38 214 GLU A O 1
ATOM 1701 N N . GLY A 1 215 ? -15.433 -6.489 8.466 1.00 86.31 215 GLY A N 1
ATOM 1702 C CA . GLY A 1 215 ? -15.276 -7.637 7.572 1.00 86.31 215 GLY A CA 1
ATOM 1703 C C . GLY A 1 215 ? -13.843 -7.866 7.080 1.00 86.31 215 GLY A C 1
ATOM 1704 O O . GLY A 1 215 ? -12.861 -7.544 7.771 1.00 86.31 215 GLY A O 1
ATOM 1705 N N . ASP A 1 216 ? -13.763 -8.482 5.901 1.00 87.62 216 ASP A N 1
ATOM 1706 C CA . ASP A 1 216 ? -12.518 -8.873 5.249 1.00 87.62 216 ASP A CA 1
ATOM 1707 C C . ASP A 1 216 ? -11.841 -7.661 4.607 1.00 87.62 216 ASP A C 1
ATOM 1709 O O . ASP A 1 216 ? -12.486 -6.815 3.982 1.00 87.62 216 ASP A O 1
ATOM 1713 N N . LEU A 1 217 ? -10.520 -7.587 4.762 1.00 87.12 217 LEU A N 1
ATOM 1714 C CA . LEU A 1 217 ? -9.729 -6.525 4.160 1.00 87.12 217 LEU A CA 1
ATOM 1715 C C . LEU A 1 217 ? -9.785 -6.653 2.625 1.00 87.12 217 LEU A C 1
ATOM 1717 O O . LEU A 1 217 ? -9.603 -7.760 2.109 1.00 87.12 217 LEU A O 1
ATOM 1721 N N . PRO A 1 218 ? -9.978 -5.548 1.881 1.00 88.31 218 PRO A N 1
ATOM 1722 C CA . PRO A 1 218 ? -9.816 -5.559 0.434 1.00 88.31 218 PRO A CA 1
ATOM 1723 C C . PRO A 1 218 ? -8.462 -6.152 0.033 1.00 88.31 218 PRO A C 1
ATOM 1725 O O . PRO A 1 218 ? -7.428 -5.799 0.602 1.00 88.31 218 PRO A O 1
ATOM 1728 N N . SER A 1 219 ? -8.464 -7.042 -0.956 1.00 85.81 219 SER A N 1
ATOM 1729 C CA . SER A 1 219 ? -7.265 -7.733 -1.429 1.00 85.81 219 SER A CA 1
ATOM 1730 C C . SER A 1 219 ? -7.227 -7.804 -2.953 1.00 85.81 219 SER A C 1
ATOM 1732 O O . SER A 1 219 ? -8.243 -7.669 -3.640 1.00 85.81 219 SER A O 1
ATOM 1734 N N . ILE A 1 220 ? -6.027 -7.996 -3.503 1.00 82.81 220 ILE A N 1
ATOM 1735 C CA . ILE A 1 220 ? -5.854 -8.216 -4.941 1.00 82.81 220 ILE A CA 1
ATOM 1736 C C . ILE A 1 220 ? -6.058 -9.714 -5.201 1.00 82.81 220 ILE A C 1
ATOM 1738 O O . ILE A 1 220 ? -5.365 -10.540 -4.608 1.00 82.81 220 ILE A O 1
ATOM 1742 N N . PRO A 1 221 ? -6.969 -10.118 -6.097 1.00 81.44 221 PRO A N 1
ATOM 1743 C CA . PRO A 1 221 ? -7.144 -11.531 -6.392 1.00 81.44 221 PRO A CA 1
ATOM 1744 C C . PRO A 1 221 ? -5.845 -12.107 -6.967 1.00 81.44 221 PRO A C 1
ATOM 1746 O O . PRO A 1 221 ? -5.267 -11.555 -7.901 1.00 81.44 221 PRO A O 1
ATOM 1749 N N . ALA A 1 222 ? -5.400 -13.260 -6.458 1.00 78.81 222 ALA A N 1
ATOM 1750 C CA . ALA A 1 222 ? -4.142 -13.886 -6.882 1.00 78.81 222 ALA A CA 1
ATOM 1751 C C . ALA A 1 222 ? -4.066 -14.175 -8.397 1.00 78.81 222 ALA A C 1
ATOM 1753 O O . ALA A 1 222 ? -2.976 -14.314 -8.949 1.00 78.81 222 ALA A O 1
ATOM 1754 N N . SER A 1 223 ? -5.212 -14.267 -9.080 1.00 80.19 223 SER A N 1
ATOM 1755 C CA . SER A 1 223 ? -5.305 -14.400 -10.537 1.00 80.19 223 SER A CA 1
ATOM 1756 C C . SER A 1 223 ? -4.943 -13.130 -11.306 1.00 80.19 223 SER A C 1
ATOM 1758 O O . SER A 1 223 ? -4.555 -13.238 -12.464 1.00 80.19 223 SER A O 1
ATOM 1760 N N . ALA A 1 224 ? -5.088 -11.955 -10.688 1.00 79.62 224 ALA A N 1
ATOM 1761 C CA . ALA A 1 224 ? -4.720 -10.669 -11.274 1.00 79.62 224 ALA A CA 1
ATOM 1762 C C . ALA A 1 224 ? -3.223 -10.371 -11.133 1.00 79.62 224 ALA A C 1
ATOM 1764 O O . ALA A 1 224 ? -2.726 -9.480 -11.806 1.00 79.62 224 ALA A O 1
ATOM 1765 N N . ILE A 1 225 ? -2.491 -11.113 -10.291 1.00 74.81 225 ILE A N 1
ATOM 1766 C CA . ILE A 1 225 ? -1.037 -10.980 -10.184 1.00 74.81 225 ILE A CA 1
ATOM 1767 C C . ILE A 1 225 ? -0.382 -11.813 -11.295 1.00 74.81 225 ILE A C 1
ATOM 1769 O O . ILE A 1 225 ? -0.536 -13.042 -11.305 1.00 74.81 225 ILE A O 1
ATOM 1773 N N . PRO A 1 226 ? 0.407 -11.193 -12.189 1.00 71.00 226 PRO A N 1
ATOM 1774 C CA 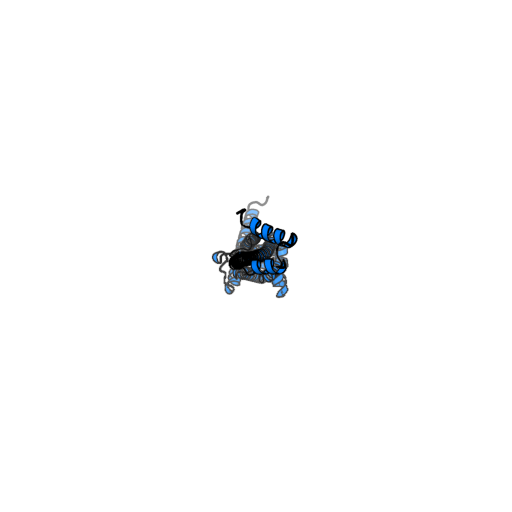. PRO A 1 226 ? 1.235 -11.894 -13.156 1.00 71.00 226 PRO A CA 1
ATOM 1775 C C . PRO A 1 226 ? 2.032 -13.033 -12.513 1.00 71.00 226 PRO A C 1
ATOM 1777 O O . PRO A 1 226 ? 2.824 -12.848 -11.585 1.00 71.00 226 PRO A O 1
ATOM 1780 N N . LYS A 1 227 ? 1.827 -14.250 -13.024 1.00 67.62 227 LYS A N 1
ATOM 1781 C CA . LYS A 1 227 ? 2.548 -15.455 -12.594 1.00 67.62 227 LYS A CA 1
ATOM 1782 C C . LYS A 1 227 ? 3.914 -15.500 -13.261 1.00 67.62 227 LYS A C 1
ATOM 1784 O O . LYS A 1 227 ? 4.170 -16.375 -14.083 1.00 67.62 227 LYS A O 1
ATOM 1789 N N . VAL A 1 228 ? 4.776 -14.547 -12.937 1.00 63.47 228 VAL A N 1
ATOM 1790 C CA . VAL A 1 228 ? 6.145 -14.572 -13.441 1.00 63.47 228 VAL A CA 1
ATOM 1791 C C . VAL A 1 228 ? 7.066 -15.163 -12.363 1.00 63.47 228 VAL A C 1
ATOM 1793 O O . VAL A 1 228 ? 7.091 -14.656 -11.239 1.00 63.47 228 VAL A O 1
ATOM 1796 N N . PRO A 1 229 ? 7.764 -16.277 -12.646 1.00 60.75 229 PRO A N 1
ATOM 1797 C CA . PRO A 1 229 ? 8.727 -16.868 -11.720 1.00 60.75 229 PRO A CA 1
ATOM 1798 C C . PRO A 1 229 ? 9.979 -15.995 -11.545 1.00 60.75 229 PRO A C 1
ATOM 1800 O O . PRO A 1 229 ? 10.516 -15.491 -12.531 1.00 60.75 229 PRO A O 1
ATOM 1803 N N . ALA A 1 230 ? 10.464 -15.881 -10.299 1.00 58.16 230 ALA A N 1
ATOM 1804 C CA . ALA A 1 230 ? 11.684 -15.157 -9.892 1.00 58.16 230 ALA A CA 1
ATOM 1805 C C . ALA A 1 230 ? 12.911 -15.453 -10.781 1.00 58.16 230 ALA A C 1
ATOM 1807 O O . ALA A 1 230 ? 13.710 -14.578 -11.103 1.00 58.16 230 ALA A O 1
ATOM 1808 N N . ASP A 1 231 ? 13.030 -16.705 -11.195 1.00 59.53 231 ASP A N 1
ATOM 1809 C CA . ASP A 1 231 ? 14.118 -17.286 -11.972 1.00 59.53 231 ASP A CA 1
ATOM 1810 C C . ASP A 1 231 ? 14.019 -17.017 -13.481 1.00 59.53 231 ASP A C 1
ATOM 1812 O O . ASP A 1 231 ? 15.029 -17.080 -14.175 1.00 59.53 231 ASP A O 1
ATOM 1816 N N . ARG A 1 232 ? 12.835 -16.659 -13.996 1.00 63.88 232 ARG A N 1
ATOM 1817 C CA . ARG A 1 232 ? 12.621 -16.375 -15.428 1.00 63.88 232 ARG A CA 1
ATOM 1818 C C . ARG A 1 232 ? 12.555 -14.887 -15.767 1.00 63.88 232 ARG A C 1
ATOM 1820 O O . ARG A 1 232 ? 12.425 -14.529 -16.937 1.00 63.88 232 ARG A O 1
ATOM 1827 N N . PHE A 1 233 ? 12.682 -14.003 -14.776 1.00 65.19 233 PHE A N 1
ATOM 1828 C CA . PHE A 1 233 ? 12.605 -12.554 -14.999 1.00 65.19 233 PHE A CA 1
ATOM 1829 C C . PHE A 1 233 ? 13.730 -12.009 -15.872 1.00 65.19 233 PHE A 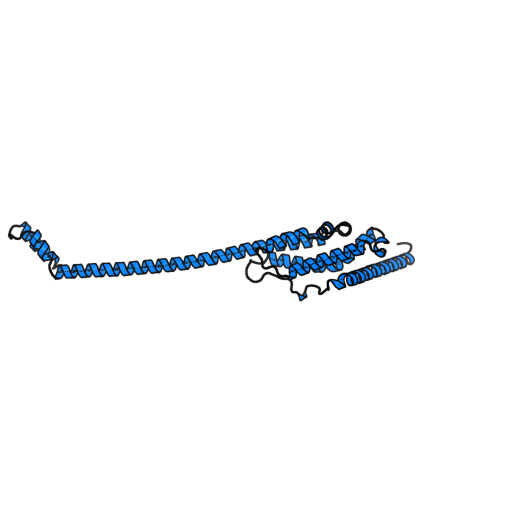C 1
ATOM 1831 O O . PHE A 1 233 ? 13.478 -11.150 -16.716 1.00 65.19 233 PHE A O 1
ATOM 1838 N N . ALA A 1 234 ? 14.960 -12.498 -15.705 1.00 65.31 234 ALA A N 1
ATOM 1839 C CA . ALA A 1 234 ? 16.086 -12.060 -16.529 1.00 65.31 234 ALA A CA 1
ATOM 1840 C C . ALA A 1 234 ? 15.858 -12.408 -18.012 1.00 65.31 234 ALA A C 1
ATOM 1842 O O . ALA A 1 234 ? 16.050 -11.567 -18.885 1.00 65.31 234 ALA A O 1
ATOM 1843 N N . GLU A 1 235 ? 15.355 -13.611 -18.294 1.00 71.75 235 GLU A N 1
ATOM 1844 C CA . GLU A 1 235 ? 15.034 -14.061 -19.654 1.00 71.75 235 GLU A CA 1
ATOM 1845 C C . GLU A 1 235 ? 13.858 -13.279 -20.257 1.00 71.75 235 GLU A C 1
ATOM 1847 O O . GLU A 1 235 ? 13.918 -12.845 -21.408 1.00 71.75 235 GLU A O 1
ATOM 1852 N N . MET A 1 236 ? 12.802 -13.035 -19.472 1.00 67.50 236 MET A N 1
ATOM 1853 C CA . MET A 1 236 ? 11.649 -12.253 -19.927 1.00 67.50 236 MET A CA 1
ATOM 1854 C C . MET A 1 236 ? 12.006 -10.790 -20.190 1.00 67.50 236 MET A C 1
ATOM 1856 O O . MET A 1 236 ? 11.616 -10.245 -21.219 1.00 67.50 236 MET A O 1
ATOM 1860 N N . SER A 1 237 ? 12.770 -10.157 -19.300 1.00 67.62 237 SER A N 1
ATOM 1861 C CA . SER A 1 237 ? 13.213 -8.769 -19.484 1.00 67.62 237 SER A CA 1
ATOM 1862 C C . SER A 1 237 ? 14.142 -8.612 -20.692 1.00 67.62 237 SER A C 1
ATOM 1864 O O . SER A 1 237 ? 14.013 -7.627 -21.416 1.00 67.62 237 SER A O 1
ATOM 1866 N N . LEU A 1 238 ? 14.993 -9.604 -20.982 1.00 75.56 238 LEU A N 1
ATOM 1867 C CA . LEU A 1 238 ? 15.785 -9.646 -22.217 1.00 75.56 238 LEU A CA 1
ATOM 1868 C C . LEU A 1 238 ? 14.906 -9.771 -23.465 1.00 75.56 238 LEU A C 1
ATOM 1870 O O . LEU A 1 238 ? 15.085 -9.006 -24.408 1.00 75.56 238 LEU A O 1
ATOM 1874 N N . SER A 1 239 ? 13.923 -10.675 -23.464 1.00 79.81 239 SER A N 1
ATOM 1875 C CA . SER A 1 239 ? 12.996 -10.829 -24.595 1.00 79.81 239 SER A CA 1
ATOM 1876 C C . SER A 1 239 ? 12.178 -9.557 -24.857 1.00 79.81 239 SER A C 1
ATOM 1878 O O . SER A 1 239 ? 11.966 -9.176 -26.012 1.00 79.81 239 SER A O 1
ATOM 1880 N N . VAL A 1 240 ? 11.750 -8.865 -23.798 1.00 77.06 240 VAL A N 1
ATOM 1881 C CA . VAL A 1 240 ? 11.059 -7.573 -23.908 1.00 77.06 240 VAL A CA 1
ATOM 1882 C C . VAL A 1 240 ? 11.995 -6.502 -24.472 1.00 77.06 240 VAL A C 1
ATOM 1884 O O . VAL A 1 240 ? 11.607 -5.783 -25.397 1.00 77.06 240 VAL A O 1
ATOM 1887 N N . LEU A 1 241 ? 13.233 -6.427 -23.972 1.00 78.94 241 LEU A N 1
ATOM 1888 C CA . LEU A 1 241 ? 14.253 -5.511 -24.482 1.00 78.94 241 LEU A CA 1
ATOM 1889 C C . LEU A 1 241 ? 14.517 -5.744 -25.977 1.00 78.94 241 LEU A C 1
ATOM 1891 O O . LEU A 1 241 ? 14.515 -4.784 -26.749 1.00 78.94 241 LEU A O 1
ATOM 1895 N N . ASP A 1 242 ? 14.658 -7.000 -26.402 1.00 83.19 242 ASP A N 1
ATOM 1896 C CA . ASP A 1 242 ? 14.834 -7.370 -27.809 1.00 83.19 242 ASP A CA 1
ATOM 1897 C C . ASP A 1 242 ? 13.658 -6.870 -28.658 1.00 83.19 242 ASP A C 1
ATOM 1899 O O . ASP A 1 242 ? 13.856 -6.168 -29.651 1.00 83.19 242 ASP A O 1
ATOM 1903 N N . GLY A 1 243 ? 12.421 -7.124 -28.223 1.00 81.31 243 GLY A N 1
ATOM 1904 C CA . GLY A 1 243 ? 11.224 -6.656 -28.923 1.00 81.31 243 GLY A CA 1
ATOM 1905 C C . GLY A 1 243 ? 11.110 -5.126 -29.012 1.00 81.31 243 GLY A C 1
ATOM 1906 O O . GLY A 1 243 ? 10.592 -4.595 -30.001 1.00 81.31 243 GLY A O 1
ATOM 1907 N N . ILE A 1 244 ? 11.576 -4.382 -28.004 1.00 82.50 244 ILE A N 1
ATOM 1908 C CA . ILE A 1 244 ? 11.631 -2.909 -28.043 1.00 82.50 244 ILE A CA 1
ATOM 1909 C C . ILE A 1 244 ? 12.674 -2.442 -29.064 1.00 82.50 244 ILE A C 1
ATOM 1911 O O . ILE A 1 244 ? 12.375 -1.587 -29.907 1.00 82.50 244 ILE A O 1
ATOM 1915 N N . LEU A 1 245 ? 13.877 -3.020 -29.030 1.00 83.44 245 LEU A N 1
ATOM 1916 C CA . LEU A 1 245 ? 14.967 -2.669 -29.940 1.00 83.44 245 LEU A CA 1
ATOM 1917 C C . LEU A 1 245 ? 14.605 -2.970 -31.402 1.00 83.44 245 LEU A C 1
ATOM 1919 O O . LEU A 1 245 ? 14.780 -2.096 -32.256 1.00 83.44 245 LEU A O 1
ATOM 1923 N N . THR A 1 246 ? 14.013 -4.134 -31.689 1.00 88.25 246 THR A N 1
ATOM 1924 C CA . THR A 1 246 ? 13.558 -4.508 -33.040 1.00 88.25 246 THR A CA 1
ATOM 1925 C C . THR A 1 246 ? 12.508 -3.533 -33.571 1.00 88.25 246 THR A C 1
ATOM 1927 O O . THR A 1 246 ? 12.683 -2.963 -34.649 1.00 88.25 246 THR A O 1
ATOM 1930 N N . ARG A 1 247 ? 11.453 -3.239 -32.792 1.00 86.88 247 ARG A N 1
ATOM 1931 C CA . ARG A 1 247 ? 10.408 -2.274 -33.194 1.00 86.88 247 ARG A CA 1
ATOM 1932 C C . ARG A 1 247 ? 10.979 -0.883 -33.467 1.00 86.88 247 ARG A C 1
ATOM 1934 O O . ARG A 1 247 ? 10.503 -0.169 -34.354 1.00 86.88 247 ARG A O 1
ATOM 1941 N N . ARG A 1 248 ? 12.000 -0.472 -32.712 1.00 85.00 248 ARG A N 1
ATOM 1942 C CA . ARG A 1 248 ? 12.683 0.808 -32.928 1.00 85.00 248 ARG A CA 1
ATOM 1943 C C . ARG A 1 248 ? 13.484 0.804 -34.228 1.00 85.00 248 ARG A C 1
ATOM 1945 O O . ARG A 1 248 ? 13.402 1.778 -34.977 1.00 85.00 248 ARG A O 1
ATOM 1952 N N . GLN A 1 249 ? 14.214 -0.272 -34.507 1.00 87.06 249 GLN A N 1
ATOM 1953 C CA . GLN A 1 249 ? 14.972 -0.423 -35.746 1.00 87.06 249 GLN A CA 1
ATOM 1954 C C . GLN A 1 249 ? 14.049 -0.367 -36.973 1.00 87.06 249 GLN A C 1
ATOM 1956 O O . GLN A 1 249 ? 14.294 0.432 -37.875 1.00 87.06 249 GLN A O 1
ATOM 1961 N N . GLU A 1 250 ? 12.923 -1.083 -36.951 1.00 88.75 250 GLU A N 1
ATOM 1962 C CA . GLU A 1 250 ? 11.921 -1.037 -38.025 1.00 88.75 250 GLU A CA 1
ATOM 1963 C C . GLU A 1 250 ? 11.359 0.375 -38.253 1.00 88.75 250 GLU A C 1
ATOM 1965 O O . GLU A 1 250 ? 11.162 0.808 -39.391 1.00 88.75 250 GLU A O 1
ATOM 1970 N N . ARG A 1 251 ? 11.093 1.132 -37.177 1.00 87.62 251 ARG A N 1
ATOM 1971 C CA . ARG A 1 251 ? 10.634 2.530 -37.285 1.00 87.62 251 ARG A CA 1
ATOM 1972 C C . ARG A 1 251 ? 11.694 3.418 -37.931 1.00 87.62 251 ARG A C 1
ATOM 1974 O O . ARG A 1 251 ? 11.347 4.260 -38.757 1.00 87.62 251 ARG A O 1
ATOM 1981 N N . LEU A 1 252 ? 12.966 3.236 -37.579 1.00 86.44 252 LEU A N 1
ATOM 1982 C CA . LEU A 1 252 ? 14.074 3.987 -38.171 1.00 86.44 252 LEU A CA 1
ATOM 1983 C C . LEU A 1 252 ? 14.254 3.652 -39.655 1.00 86.44 252 LEU A C 1
ATOM 1985 O O . LEU A 1 252 ? 14.448 4.559 -40.461 1.00 86.44 252 LEU A O 1
ATOM 1989 N N . GLU A 1 253 ? 14.139 2.381 -40.032 1.00 89.19 253 GLU A N 1
ATOM 1990 C CA . GLU A 1 253 ? 14.190 1.942 -41.431 1.00 89.19 253 GLU A CA 1
ATOM 1991 C C . GLU A 1 253 ? 13.027 2.523 -42.243 1.00 89.19 253 GLU A C 1
ATOM 1993 O O . GLU A 1 253 ? 13.252 3.103 -43.306 1.00 89.19 253 GLU A O 1
ATOM 1998 N N . LYS A 1 254 ? 11.802 2.503 -41.699 1.00 88.44 254 LYS A N 1
ATOM 1999 C CA . LYS A 1 254 ? 10.630 3.151 -42.315 1.00 88.44 254 LYS A CA 1
ATOM 2000 C C . LYS A 1 254 ? 10.816 4.662 -42.475 1.00 88.44 254 LYS A C 1
ATOM 2002 O O . LYS A 1 254 ? 10.467 5.214 -43.516 1.00 88.44 254 LYS A O 1
ATOM 2007 N N . GLN A 1 255 ? 11.392 5.344 -41.483 1.00 87.25 255 GLN A N 1
ATOM 2008 C CA . GLN A 1 255 ? 11.688 6.779 -41.574 1.00 87.25 255 GLN A CA 1
ATOM 2009 C C . GLN A 1 255 ? 12.766 7.089 -42.618 1.00 87.25 255 GLN A C 1
ATOM 2011 O O . GLN A 1 255 ? 12.638 8.072 -43.347 1.00 87.25 255 GLN A O 1
ATOM 2016 N N . ARG A 1 256 ? 13.810 6.257 -42.720 1.00 86.50 256 ARG A N 1
ATOM 2017 C CA . ARG A 1 256 ? 14.853 6.386 -43.751 1.00 86.50 256 ARG A CA 1
ATOM 2018 C C . ARG A 1 256 ? 14.282 6.165 -45.149 1.00 86.50 256 ARG A C 1
ATOM 2020 O O . ARG A 1 256 ? 14.546 6.976 -46.029 1.00 86.50 256 ARG A O 1
ATOM 2027 N N . ALA A 1 257 ? 13.452 5.138 -45.331 1.00 85.81 257 ALA A N 1
ATOM 2028 C CA . ALA A 1 257 ? 12.765 4.873 -46.594 1.00 85.81 257 ALA A CA 1
ATOM 2029 C C . ALA A 1 257 ? 11.825 6.025 -46.992 1.00 85.81 257 ALA A C 1
ATOM 2031 O O . ALA A 1 257 ? 11.812 6.436 -48.151 1.00 85.81 257 ALA A O 1
ATOM 2032 N N . LYS A 1 258 ? 11.100 6.607 -46.025 1.00 85.19 258 LYS A N 1
ATOM 2033 C CA . LYS A 1 258 ? 10.242 7.781 -46.251 1.00 85.19 258 LYS A CA 1
ATOM 2034 C C . LYS A 1 258 ? 11.047 9.030 -46.640 1.00 85.19 258 LYS A C 1
ATOM 2036 O O . LYS A 1 258 ? 10.684 9.718 -47.581 1.00 85.19 258 LYS A O 1
ATOM 2041 N N . LYS A 1 259 ? 12.177 9.299 -45.976 1.00 82.56 259 LYS A N 1
ATOM 2042 C CA . LYS A 1 259 ? 13.074 10.415 -46.344 1.00 82.56 259 LYS A CA 1
ATOM 2043 C C . LYS A 1 259 ? 13.752 10.226 -47.703 1.00 82.56 259 LYS A C 1
ATOM 2045 O O . LYS A 1 259 ? 14.019 11.204 -48.385 1.00 82.56 259 LYS A O 1
ATOM 2050 N N . ALA A 1 260 ? 14.037 8.985 -48.095 1.00 79.75 260 ALA A N 1
ATOM 2051 C CA . ALA A 1 260 ? 14.606 8.682 -49.406 1.00 79.75 260 ALA A CA 1
ATOM 2052 C C . ALA A 1 260 ? 13.591 8.850 -50.552 1.00 79.75 260 ALA A C 1
ATOM 2054 O O . ALA A 1 260 ? 13.994 9.050 -51.693 1.00 79.75 260 ALA A O 1
ATOM 2055 N N . THR A 1 261 ? 12.292 8.763 -50.252 1.00 80.06 261 THR A N 1
ATOM 2056 C CA . THR A 1 261 ? 11.205 8.891 -51.234 1.00 80.06 261 THR A CA 1
ATOM 2057 C C . THR A 1 261 ? 10.621 10.304 -51.320 1.00 80.06 261 THR A C 1
ATOM 2059 O O . THR A 1 261 ? 10.044 10.627 -52.351 1.00 80.06 261 THR A O 1
ATOM 2062 N N . ASP A 1 262 ? 10.838 11.160 -50.313 1.00 71.81 262 ASP A N 1
ATOM 2063 C CA . ASP A 1 262 ? 10.396 12.564 -50.298 1.00 71.81 262 ASP A CA 1
ATOM 2064 C C . ASP A 1 262 ? 11.523 13.509 -49.804 1.00 71.81 262 ASP A C 1
ATOM 2066 O O . ASP A 1 262 ? 11.587 13.852 -48.620 1.00 71.81 262 ASP A O 1
ATOM 2070 N N . PRO A 1 263 ? 12.464 13.931 -50.676 1.00 62.78 263 PRO A N 1
ATOM 2071 C CA . PRO A 1 263 ? 13.630 14.728 -50.272 1.00 62.78 263 PRO A CA 1
ATOM 2072 C C . PRO A 1 263 ? 13.334 16.218 -50.003 1.00 62.78 263 PRO A C 1
ATOM 2074 O O . PRO A 1 263 ? 14.241 16.949 -49.607 1.00 62.78 263 PRO A O 1
ATOM 2077 N N . HIS A 1 264 ? 12.095 16.680 -50.214 1.00 56.38 264 HIS A N 1
ATOM 2078 C CA . HIS A 1 264 ? 11.691 18.091 -50.081 1.00 56.38 264 HIS A CA 1
ATOM 2079 C C . HIS A 1 264 ? 10.627 18.361 -48.998 1.00 56.38 264 HIS A C 1
ATOM 2081 O O . HIS A 1 264 ? 10.025 19.434 -49.002 1.00 56.38 264 HIS A O 1
ATOM 2087 N N . SER A 1 265 ? 10.411 17.420 -48.071 1.00 56.12 265 SER A N 1
ATOM 2088 C CA . SER A 1 265 ? 9.538 17.590 -46.891 1.00 56.12 265 SER A CA 1
ATOM 2089 C C . SER A 1 265 ? 10.318 17.859 -45.607 1.00 56.12 265 SER A C 1
ATOM 2091 O O . SER A 1 265 ? 11.349 17.180 -45.391 1.00 56.12 265 SER A O 1
#

Sequence (265 aa):
MTSRWTCAFSTVAAVISGETSQSWLEALAEYVLSPEAIGALALNVTAAGLAFAGAWWLVRRQLRHDRDLFREQLTAARESRRAEIRRLAAYRLGESLIGAADEWYGMSPAEAYERLGKTGFTERIRATPGADAISDARDRAEHELDLDDTLTRVWRLKLVWWDAAQTHRNDPRVTALAGSAQRSVMFDLVDQQFTEYDGLVRDLGVQLMRWDGEGDLPSIPASAIPKVPADRFAEMSLSVLDGILTRRQERLEKQRAKKATDPHS